Protein AF-A0A8C6MFM6-F1 (afdb_monomer)

Organism: Nothobranchius furzeri (NCBI:txid105023)

Sequence (238 aa):
MFASATLVTPLGALSVLISAVLSSYLLGEVLNMVGKLGCFLCILGSILLVIHAPQEQEVTSLQEMTGKLLEPGFLVYAVAVLLLCVVLVLYFCPRSGRTNILIYISICSLLGAFTVSSVKGLAIAINTMVYDVSVLAHPLSWILLLTLIVSIVTQVNYLNKSLDTFNTLLVYPIYYVLFTSVVLSTSIILFQEWRGMSAVDIITTLSAFLVIVVGVAMLHLFKDLQVRVPSAVMSLSR

Foldseek 3Di:
DDDPVLLVLLVVLVVLLVVLVCCCVVVVQDQDPLLVLLSVLSVVLSVLSVVLPQPQDPPQALVSLVVLCPPPLLVVVLVVLVVVLCCLVPPVCVPPVLPDLCSLLLNLLSLLLLLVSLVVSLVSLVVVCVVPVCSCVDVVNVVSVVSNVVSVVSNVVSLVVSVVRDPPLVSPLSSSLSNVVNNVVSSCRRRVSVVPHDPVSVVSNVVSSVSNSSSSNSNRVCPVVSVPPPPPVVVPPD

Secondary structure (DSSP, 8-state):
-PPPHHHHHHHHHHHHHHHHHHHHHHS-----HHHHHHHHHHHHHHHHHHHT--------SHHHHHHHHTSHHHHHHHHHHHHHHHHIIIIIHHHHTTT-HHHHHHHHHHHHHHHHHHHHHHHHHHHHHTT-GGGGGSHHHHHHHHHHHHHHHHHHHHHHHHHHHS-HHHHHHHHHHHHHHHHHHHHHHHHTGGGT--HHHHHHHHHHHHHHHHHHHHHHHTSGGGTT--TTSTTS--

Mean predicted aligned error: 9.49 Å

Nearest PDB structures (foldseek):
  6qv0-assembly1_A  TM=2.133E-01  e=1.415E+00  Thermotoga maritima MSB8
  8zgt-assembly1_B  TM=2.682E-01  e=8.306E+00  Rattus norvegicus

Solvent-accessible surface area (backbone atoms only — not comparable to full-atom values): 12578 Å² total; per-residue (Å²): 136,80,80,53,71,60,51,52,57,35,50,51,52,47,49,56,46,51,52,53,54,48,43,30,69,76,72,64,47,79,76,47,74,59,39,52,49,11,50,50,32,33,52,53,14,33,52,45,26,54,76,40,38,73,73,70,65,85,66,76,45,61,67,54,48,47,51,37,59,67,31,67,71,32,42,54,50,52,52,51,51,50,51,50,40,50,48,42,58,70,53,42,38,80,74,40,31,93,79,36,68,65,53,32,41,48,43,26,16,57,38,40,32,50,31,56,52,20,52,52,52,46,52,37,38,56,59,45,31,78,80,38,68,69,50,73,73,36,68,63,53,55,52,31,51,51,48,27,54,55,29,48,55,51,24,53,53,31,47,49,54,40,55,78,72,42,64,57,53,56,47,54,42,53,37,52,50,50,28,50,52,38,35,52,54,44,48,38,55,46,59,45,34,72,82,78,54,54,74,64,36,54,53,44,32,54,50,16,49,51,37,28,50,52,10,47,39,38,46,39,62,51,52,65,68,66,76,69,66,72,82,75,69,77,76,77,78,121

Radius of gyration: 20.64 Å; Cα contacts (8 Å, |Δi|>4): 244; chains: 1; bounding box: 48×37×75 Å

pLDDT: mean 79.01, std 14.23, range [31.8, 95.62]

Structure (mmCIF, N/CA/C/O backbone):
data_AF-A0A8C6MFM6-F1
#
_entry.id   AF-A0A8C6MFM6-F1
#
loop_
_atom_site.group_PDB
_atom_site.id
_atom_site.type_symbol
_atom_site.label_atom_id
_atom_site.label_alt_id
_atom_site.label_comp_id
_atom_site.label_asym_id
_atom_site.label_entity_id
_atom_site.label_seq_id
_atom_site.pdbx_PDB_ins_code
_atom_site.Cartn_x
_atom_site.Cartn_y
_atom_site.Cartn_z
_atom_site.occupancy
_atom_site.B_iso_or_equiv
_atom_site.auth_seq_id
_atom_site.auth_comp_id
_atom_site.auth_asym_id
_atom_site.auth_atom_id
_atom_site.pdbx_PDB_model_num
ATOM 1 N N . MET A 1 1 ? 20.212 3.378 -4.685 1.00 31.80 1 MET A N 1
ATOM 2 C CA . MET A 1 1 ? 19.751 2.365 -3.714 1.00 31.80 1 MET A CA 1
ATOM 3 C C . MET A 1 1 ? 18.312 2.707 -3.361 1.00 31.80 1 MET A C 1
ATOM 5 O O . MET A 1 1 ? 18.093 3.646 -2.606 1.00 31.80 1 MET A O 1
ATOM 9 N N . PHE A 1 2 ? 17.339 2.061 -4.008 1.00 40.38 2 PHE A N 1
ATOM 10 C CA . PHE A 1 2 ? 15.926 2.277 -3.686 1.00 40.38 2 PHE A CA 1
ATOM 11 C C . PHE A 1 2 ? 15.548 1.413 -2.500 1.00 40.38 2 PHE A C 1
ATOM 13 O O . PHE A 1 2 ? 15.961 0.260 -2.406 1.00 40.38 2 PHE A O 1
ATOM 20 N N . ALA A 1 3 ? 14.765 1.985 -1.596 1.00 44.97 3 ALA A N 1
ATOM 21 C CA . ALA A 1 3 ? 14.080 1.201 -0.596 1.00 44.97 3 ALA A CA 1
ATOM 22 C C . ALA A 1 3 ? 13.014 0.352 -1.314 1.00 44.97 3 ALA A C 1
ATOM 24 O O . ALA A 1 3 ? 12.138 0.907 -1.978 1.00 44.97 3 ALA A O 1
ATOM 25 N N . SER A 1 4 ? 13.117 -0.974 -1.223 1.00 49.47 4 SER A N 1
ATOM 26 C CA . SER A 1 4 ? 12.122 -1.928 -1.728 1.00 49.47 4 SER A CA 1
ATOM 27 C C . SER A 1 4 ? 10.716 -1.602 -1.189 1.00 49.47 4 SER A C 1
ATOM 29 O O . SER A 1 4 ? 10.574 -0.993 -0.127 1.00 49.47 4 SER A O 1
ATOM 31 N N . ALA A 1 5 ? 9.639 -2.009 -1.872 1.00 51.41 5 ALA A N 1
ATOM 32 C CA . ALA A 1 5 ? 8.270 -1.931 -1.327 1.00 51.41 5 ALA A CA 1
ATOM 33 C C . ALA A 1 5 ? 8.164 -2.619 0.035 1.00 51.41 5 ALA A C 1
ATOM 35 O O . ALA A 1 5 ? 7.368 -2.201 0.874 1.00 51.41 5 ALA A O 1
ATOM 36 N N . THR A 1 6 ? 9.017 -3.604 0.291 1.00 50.94 6 THR A N 1
ATOM 37 C CA . THR A 1 6 ? 9.142 -4.265 1.586 1.00 50.94 6 THR A CA 1
ATOM 38 C C . THR A 1 6 ? 9.654 -3.350 2.701 1.00 50.94 6 THR A C 1
ATOM 40 O O . THR A 1 6 ? 9.441 -3.661 3.863 1.00 50.94 6 THR A O 1
ATOM 43 N N . LEU A 1 7 ? 10.262 -2.199 2.385 1.00 52.41 7 LEU A N 1
ATOM 44 C CA . LEU A 1 7 ? 10.572 -1.120 3.336 1.00 52.41 7 LEU A CA 1
ATOM 45 C C . LEU A 1 7 ? 9.425 -0.102 3.478 1.00 52.41 7 LEU A C 1
ATOM 47 O O . LEU A 1 7 ? 9.321 0.567 4.506 1.00 52.41 7 LEU A O 1
ATOM 51 N N . VAL A 1 8 ? 8.507 -0.024 2.510 1.00 55.38 8 VAL A N 1
ATOM 52 C CA . VAL A 1 8 ? 7.305 0.830 2.593 1.00 55.38 8 VAL A CA 1
ATOM 53 C C . VAL A 1 8 ? 6.298 0.271 3.606 1.00 55.38 8 VAL A C 1
ATOM 55 O O . VAL A 1 8 ? 5.692 1.030 4.361 1.00 55.38 8 VAL A O 1
ATOM 58 N N . THR A 1 9 ? 6.162 -1.054 3.697 1.00 57.56 9 THR A N 1
ATOM 59 C CA . THR A 1 9 ? 5.306 -1.732 4.688 1.00 57.56 9 THR A CA 1
ATOM 60 C C . THR A 1 9 ? 5.700 -1.463 6.157 1.00 57.56 9 THR A C 1
ATOM 62 O O . THR A 1 9 ? 4.820 -1.081 6.937 1.00 57.56 9 THR A O 1
ATOM 65 N N . PRO A 1 10 ? 6.982 -1.577 6.569 1.00 57.41 10 PRO A N 1
ATOM 66 C CA . PRO A 1 10 ? 7.423 -1.220 7.911 1.00 57.41 10 PRO A CA 1
ATOM 67 C C . PRO A 1 10 ? 7.415 0.295 8.119 1.00 57.41 10 PRO A C 1
ATOM 69 O O . PRO A 1 10 ? 7.101 0.718 9.219 1.00 57.41 10 PRO A O 1
ATOM 72 N N . LEU A 1 11 ? 7.650 1.136 7.101 1.00 65.44 11 LEU A N 1
ATOM 73 C CA . LEU A 1 11 ? 7.460 2.592 7.227 1.00 65.44 11 LEU A CA 1
ATOM 74 C C . LEU A 1 11 ? 6.002 2.959 7.546 1.00 65.44 11 LEU A C 1
ATOM 76 O O . LEU A 1 11 ? 5.759 3.823 8.387 1.00 65.44 11 LEU A O 1
ATOM 80 N N . GLY A 1 12 ? 5.030 2.269 6.940 1.00 63.31 12 GLY A N 1
ATOM 81 C CA . GLY A 1 12 ? 3.616 2.418 7.284 1.00 63.31 12 GLY A CA 1
ATOM 82 C C . GLY A 1 12 ? 3.326 1.996 8.727 1.00 63.31 12 GLY A C 1
ATOM 83 O O . GLY A 1 12 ? 2.722 2.764 9.475 1.00 63.31 12 GLY A O 1
ATOM 84 N N . ALA A 1 13 ? 3.824 0.833 9.160 1.00 64.44 13 ALA A N 1
ATOM 85 C CA . ALA A 1 13 ? 3.690 0.385 10.551 1.00 64.44 13 ALA A CA 1
ATOM 86 C C . ALA A 1 13 ? 4.378 1.339 11.551 1.00 64.44 13 ALA A C 1
ATOM 88 O O . ALA A 1 13 ? 3.822 1.658 12.603 1.00 64.44 13 ALA A O 1
ATOM 89 N N . LEU A 1 14 ? 5.562 1.848 11.198 1.00 69.00 14 LEU A N 1
ATOM 90 C CA . 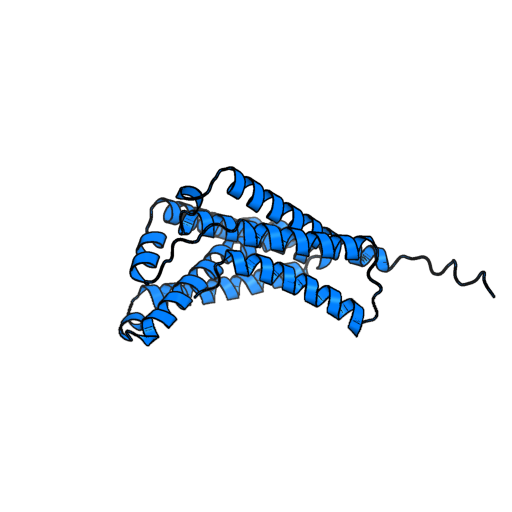LEU A 1 14 ? 6.318 2.828 11.973 1.00 69.00 14 LEU A CA 1
ATOM 91 C C . LEU A 1 14 ? 5.598 4.176 12.042 1.00 69.00 14 LEU A C 1
ATOM 93 O O . LEU A 1 14 ? 5.611 4.794 13.098 1.00 69.00 14 LEU A O 1
ATOM 97 N N . SER A 1 15 ? 4.922 4.621 10.979 1.00 71.44 15 SER A N 1
ATOM 98 C CA . SER A 1 15 ? 4.113 5.847 11.024 1.00 71.44 15 SER A CA 1
ATOM 99 C C . SER A 1 15 ? 2.957 5.725 12.020 1.00 71.44 15 SER A C 1
ATOM 101 O O . SER A 1 15 ? 2.751 6.634 12.820 1.00 71.44 15 SER A O 1
ATOM 103 N N . VAL A 1 16 ? 2.284 4.566 12.068 1.00 69.38 16 VAL A N 1
ATOM 104 C CA . VAL A 1 16 ? 1.217 4.283 13.046 1.00 69.38 16 VAL A CA 1
ATOM 105 C C . VAL A 1 16 ? 1.778 4.270 14.473 1.00 69.38 16 VAL A C 1
ATOM 107 O O . VAL A 1 16 ? 1.188 4.867 15.375 1.00 69.38 16 VAL A O 1
ATOM 110 N N . LEU A 1 17 ? 2.952 3.662 14.674 1.00 71.19 17 LEU A N 1
ATOM 111 C CA . LEU A 1 17 ? 3.692 3.687 15.942 1.00 71.19 17 LEU A CA 1
ATOM 112 C C . LEU A 1 17 ? 4.060 5.112 16.376 1.00 71.19 17 LEU A C 1
ATOM 114 O O . LEU A 1 17 ? 3.791 5.494 17.513 1.00 71.19 17 LEU A O 1
ATOM 118 N N . ILE A 1 18 ? 4.655 5.906 15.483 1.00 74.31 18 ILE A N 1
ATOM 119 C CA . ILE A 1 18 ? 5.082 7.281 15.770 1.00 74.31 18 ILE A CA 1
ATOM 120 C C . ILE A 1 18 ? 3.869 8.139 16.121 1.00 74.31 18 ILE A C 1
ATOM 122 O O . ILE A 1 18 ? 3.918 8.857 17.115 1.00 74.31 18 ILE A O 1
ATOM 126 N N . SER A 1 19 ? 2.763 8.026 15.381 1.00 69.12 19 SER A N 1
ATOM 127 C CA . SER A 1 19 ? 1.517 8.725 15.711 1.00 69.12 19 SER A CA 1
ATOM 128 C C . SER A 1 19 ? 0.961 8.313 17.077 1.00 69.12 19 SER A C 1
ATOM 130 O O . SER A 1 19 ? 0.515 9.179 17.827 1.00 69.12 19 SER A O 1
ATOM 132 N N . ALA A 1 20 ? 1.026 7.028 17.446 1.00 67.06 20 ALA A N 1
ATOM 133 C CA . ALA A 1 20 ? 0.591 6.557 18.763 1.00 67.06 20 ALA A CA 1
ATOM 134 C C . ALA A 1 20 ? 1.477 7.096 19.904 1.00 67.06 20 ALA A C 1
ATOM 136 O O . ALA A 1 20 ? 0.965 7.531 20.937 1.00 67.06 20 ALA A O 1
ATOM 137 N N . VAL A 1 21 ? 2.800 7.126 19.707 1.00 71.56 21 VAL A N 1
ATOM 138 C CA . VAL A 1 21 ? 3.759 7.670 20.683 1.00 71.56 21 VAL A CA 1
ATOM 139 C C . VAL A 1 21 ? 3.609 9.187 20.821 1.00 71.56 21 VAL A C 1
ATOM 141 O O . VAL A 1 21 ? 3.555 9.691 21.943 1.00 71.56 21 VAL A O 1
ATOM 144 N N . LEU A 1 22 ? 3.472 9.917 19.706 1.00 69.00 22 LEU A N 1
ATOM 145 C CA . LEU A 1 22 ? 3.217 11.360 19.728 1.00 69.00 22 LEU A CA 1
ATOM 146 C C . LEU A 1 22 ? 1.880 11.684 20.398 1.00 69.00 22 LEU A C 1
ATOM 148 O O . LEU A 1 22 ? 1.827 12.640 21.159 1.00 69.00 22 LEU A O 1
ATOM 152 N N . SER A 1 23 ? 0.823 10.894 20.164 1.00 67.31 23 SER A N 1
ATOM 153 C CA . SER A 1 23 ? -0.474 11.074 20.838 1.00 67.31 23 SER A CA 1
ATOM 154 C C . SER A 1 23 ? -0.326 10.931 22.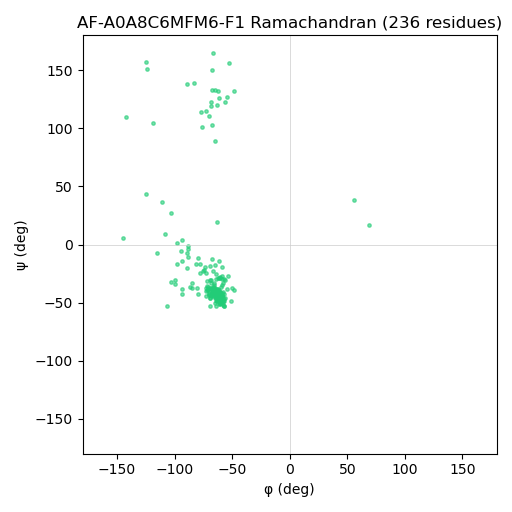354 1.00 67.31 23 SER A C 1
ATOM 156 O O . SER A 1 23 ? -0.803 11.774 23.105 1.00 67.31 23 SER A O 1
ATOM 158 N N . SER A 1 24 ? 0.428 9.929 22.820 1.00 65.44 24 SER A N 1
ATOM 159 C CA . SER A 1 24 ? 0.695 9.744 24.252 1.00 65.44 24 SER A CA 1
ATOM 160 C C . SER A 1 24 ? 1.477 10.912 24.867 1.00 65.44 24 SER A C 1
ATOM 162 O O . SER A 1 24 ? 1.153 11.352 25.968 1.00 65.44 24 SER A O 1
ATOM 164 N N . TYR A 1 25 ? 2.467 11.457 24.150 1.00 72.38 25 TYR A N 1
ATOM 165 C CA . TYR A 1 25 ? 3.306 12.548 24.659 1.00 72.38 25 TYR A CA 1
ATOM 166 C C . TYR A 1 25 ? 2.636 13.931 24.568 1.00 72.38 25 TYR A C 1
ATOM 168 O O . TYR A 1 25 ? 2.721 14.712 25.510 1.00 72.38 25 TYR A O 1
ATOM 176 N N . LEU A 1 26 ? 1.962 14.237 23.452 1.00 70.12 26 LEU A N 1
ATOM 177 C CA . LEU A 1 26 ? 1.342 15.544 23.193 1.00 70.12 26 LEU A CA 1
ATOM 178 C C . LEU A 1 26 ? -0.060 15.677 23.802 1.00 70.12 26 LEU A C 1
ATOM 180 O O . LEU A 1 26 ? -0.396 16.759 24.274 1.00 70.12 26 LEU A O 1
ATOM 184 N N . LEU A 1 27 ? -0.877 14.613 23.790 1.00 67.50 27 LEU A N 1
ATOM 185 C CA . LEU A 1 27 ? -2.232 14.628 24.366 1.00 67.50 27 LEU A CA 1
ATOM 186 C C . LEU A 1 27 ? -2.268 14.103 25.812 1.00 67.50 27 LEU A C 1
ATOM 188 O O . LEU A 1 27 ? -3.316 14.160 26.451 1.00 67.50 27 LEU A O 1
ATOM 192 N N . GLY A 1 28 ? -1.148 13.597 26.343 1.00 57.91 28 GLY A N 1
ATOM 193 C CA . GLY A 1 28 ? -1.076 13.047 27.702 1.00 57.91 28 GLY A CA 1
ATOM 194 C C . GLY A 1 28 ? -1.848 11.734 27.883 1.00 57.91 28 GLY A C 1
ATOM 195 O O . GLY A 1 28 ? -2.144 11.340 29.012 1.00 57.91 28 GLY A O 1
ATOM 196 N N . GLU A 1 29 ? -2.197 11.050 26.790 1.00 63.34 29 GLU A N 1
ATOM 197 C CA . GLU A 1 29 ? -2.893 9.765 26.837 1.00 63.34 29 GLU A CA 1
ATOM 198 C C . GLU A 1 29 ? -1.969 8.681 27.411 1.00 63.34 29 GLU A C 1
ATOM 200 O O . GLU A 1 29 ? -0.891 8.395 26.881 1.00 63.34 29 GLU A O 1
ATOM 205 N N . VAL A 1 30 ? -2.392 8.032 28.498 1.00 59.16 30 VAL A N 1
ATOM 206 C CA . VAL A 1 30 ? -1.627 6.940 29.113 1.00 59.16 30 VAL A CA 1
ATOM 207 C C . VAL A 1 30 ? -1.803 5.664 28.287 1.00 59.16 30 VAL A C 1
ATOM 209 O O . VAL A 1 30 ? -2.897 5.095 28.209 1.00 59.16 30 VAL A O 1
ATOM 212 N N . LEU A 1 31 ? -0.719 5.188 27.669 1.00 62.94 31 LEU A N 1
ATOM 213 C CA . LEU A 1 31 ? -0.742 3.952 26.889 1.00 62.94 31 LEU A CA 1
ATOM 214 C C . LEU A 1 31 ? -0.906 2.744 27.829 1.00 62.94 31 LEU A C 1
ATOM 216 O O . LEU A 1 31 ? 0.001 2.401 28.596 1.00 62.94 31 LEU A O 1
ATOM 220 N N . ASN A 1 32 ? -2.073 2.099 27.773 1.00 66.69 32 ASN A N 1
ATOM 221 C CA . ASN A 1 32 ? -2.384 0.923 28.586 1.00 66.69 32 ASN A CA 1
ATOM 222 C C . ASN A 1 32 ? -1.496 -0.281 28.183 1.00 66.69 32 ASN A C 1
ATOM 224 O O . ASN A 1 32 ? -0.901 -0.283 27.103 1.00 66.69 32 ASN A O 1
ATOM 228 N N . MET A 1 33 ? -1.423 -1.328 29.015 1.00 75.44 33 MET A N 1
ATOM 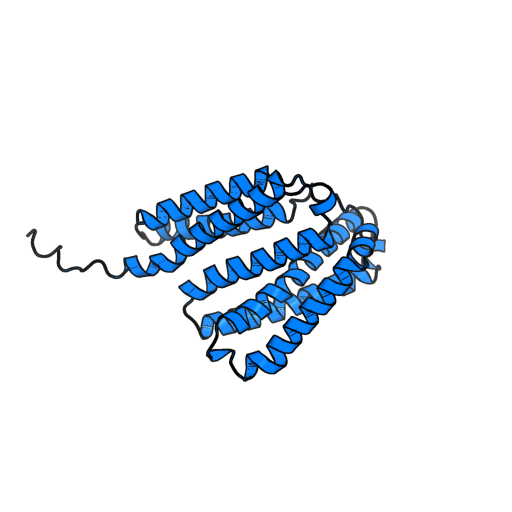229 C CA . MET A 1 33 ? -0.637 -2.556 28.758 1.00 75.44 33 MET A CA 1
ATOM 230 C C . MET A 1 33 ? -0.874 -3.130 27.347 1.00 75.44 33 MET A C 1
ATOM 232 O O . MET A 1 33 ? 0.072 -3.529 26.675 1.00 75.44 33 MET A O 1
ATOM 236 N N . VAL A 1 34 ? -2.123 -3.090 26.869 1.00 77.50 34 VAL A N 1
ATOM 237 C CA . VAL A 1 34 ? -2.529 -3.553 25.530 1.00 77.50 34 VAL A CA 1
ATOM 238 C C . VAL A 1 34 ? -1.927 -2.698 24.410 1.00 77.50 34 VAL A C 1
ATOM 240 O O . VAL A 1 34 ? -1.443 -3.244 23.424 1.00 77.50 34 VAL A O 1
ATOM 243 N N . GLY A 1 35 ? -1.891 -1.370 24.569 1.00 77.00 35 GLY A N 1
ATOM 244 C CA . GLY A 1 35 ? -1.270 -0.468 23.594 1.00 77.00 35 GLY A CA 1
ATOM 245 C C . GLY A 1 35 ? 0.251 -0.628 23.549 1.00 77.00 35 GLY A C 1
ATOM 246 O O . GLY A 1 35 ? 0.834 -0.662 22.471 1.00 77.00 35 GLY A O 1
ATOM 247 N N . LYS A 1 36 ? 0.896 -0.832 24.708 1.00 80.00 36 LYS A N 1
ATOM 248 C CA . LYS A 1 36 ? 2.335 -1.150 24.780 1.00 80.00 36 LYS A CA 1
ATOM 249 C C . LYS A 1 36 ? 2.659 -2.478 24.092 1.00 80.00 36 LYS A C 1
ATOM 251 O O . LYS A 1 36 ? 3.636 -2.553 23.351 1.00 80.00 36 LYS A O 1
ATOM 256 N N . LEU A 1 37 ? 1.826 -3.500 24.300 1.00 84.50 37 LEU A N 1
ATOM 257 C CA . LEU A 1 37 ? 1.963 -4.795 23.634 1.00 84.50 37 LEU A CA 1
ATOM 258 C C . LEU A 1 37 ? 1.732 -4.680 22.119 1.00 84.50 37 LEU A C 1
ATOM 260 O O . LEU A 1 37 ? 2.504 -5.242 21.349 1.00 84.50 37 LEU A O 1
ATOM 264 N N . GLY A 1 38 ? 0.737 -3.898 21.688 1.00 84.06 38 GLY A N 1
ATOM 265 C CA . GLY A 1 38 ? 0.501 -3.587 20.276 1.00 84.06 38 GLY A CA 1
ATOM 266 C C . GLY A 1 38 ? 1.702 -2.896 19.625 1.00 84.06 38 GLY A C 1
ATOM 267 O O . GLY A 1 38 ? 2.147 -3.319 18.560 1.00 84.06 38 GLY A O 1
ATOM 268 N N . CYS A 1 39 ? 2.304 -1.912 20.306 1.00 80.75 39 CYS A N 1
ATOM 269 C CA . CYS A 1 39 ? 3.540 -1.282 19.845 1.00 80.75 39 CYS A CA 1
ATOM 270 C C . CYS A 1 39 ? 4.688 -2.293 19.707 1.00 80.75 39 CYS A C 1
ATOM 272 O O . CYS A 1 39 ? 5.380 -2.311 18.690 1.00 80.75 39 CYS A O 1
ATOM 274 N N . PHE A 1 40 ? 4.880 -3.148 20.714 1.00 84.81 40 PHE A N 1
ATOM 275 C CA . PHE A 1 40 ? 5.918 -4.177 20.691 1.00 84.81 40 PHE A CA 1
ATOM 276 C C . PHE A 1 40 ? 5.732 -5.158 19.522 1.00 84.81 40 PHE A C 1
ATOM 278 O O . PHE A 1 40 ? 6.688 -5.429 18.798 1.00 84.81 40 PHE A O 1
ATOM 285 N N . LEU A 1 41 ? 4.502 -5.628 19.286 1.00 85.94 41 LEU A N 1
ATOM 286 C CA . LEU A 1 41 ? 4.164 -6.503 18.158 1.00 85.94 41 LEU A CA 1
ATOM 287 C C . LEU A 1 41 ? 4.423 -5.819 16.809 1.00 85.94 41 LEU A C 1
ATOM 289 O O . LEU A 1 41 ? 5.030 -6.429 15.933 1.00 85.94 41 LEU A O 1
ATOM 293 N N . CYS A 1 42 ? 4.048 -4.545 16.649 1.00 84.00 42 CYS A N 1
ATOM 294 C CA . CYS A 1 42 ? 4.334 -3.790 15.426 1.00 84.00 42 CYS A CA 1
ATOM 295 C C . CYS A 1 42 ? 5.841 -3.660 15.158 1.00 84.00 42 CYS A C 1
ATOM 297 O O . CYS A 1 42 ? 6.266 -3.827 14.014 1.00 84.00 42 CYS A O 1
ATOM 299 N N . ILE A 1 43 ? 6.654 -3.396 16.188 1.00 83.62 43 ILE A N 1
ATOM 300 C CA . ILE A 1 43 ? 8.120 -3.312 16.057 1.00 83.62 43 ILE A CA 1
ATOM 301 C C . ILE A 1 43 ? 8.692 -4.676 15.665 1.00 83.62 43 ILE A C 1
ATOM 303 O O . ILE A 1 43 ? 9.433 -4.775 14.688 1.00 83.62 43 ILE A O 1
ATOM 307 N N . LEU A 1 44 ? 8.322 -5.731 16.394 1.00 86.69 44 LEU A N 1
ATOM 308 C CA . LEU A 1 44 ? 8.825 -7.083 16.166 1.00 86.69 44 LEU A CA 1
ATOM 309 C C . LEU A 1 44 ? 8.450 -7.593 14.770 1.00 86.69 44 LEU A C 1
ATOM 311 O O . LEU A 1 44 ? 9.312 -8.076 14.039 1.00 86.69 44 LEU A O 1
ATOM 315 N N . GLY A 1 45 ? 7.189 -7.424 14.369 1.00 84.06 45 GLY A N 1
ATOM 316 C CA . GLY A 1 45 ? 6.722 -7.787 13.035 1.00 84.06 45 GLY A CA 1
ATOM 317 C C . GLY A 1 45 ? 7.416 -6.983 11.932 1.00 84.06 45 GLY A C 1
ATOM 318 O O . GLY A 1 45 ? 7.815 -7.561 10.925 1.00 84.06 45 GLY A O 1
ATOM 319 N N . SER A 1 46 ? 7.648 -5.680 12.136 1.00 81.25 46 SER A N 1
ATOM 320 C CA . SER A 1 46 ? 8.380 -4.844 11.168 1.00 81.25 46 SER A CA 1
ATOM 321 C C . SER A 1 46 ? 9.826 -5.310 10.987 1.00 81.25 46 SER A C 1
ATOM 323 O O . SER A 1 46 ? 10.296 -5.403 9.858 1.00 81.25 46 SER A O 1
ATOM 325 N N . ILE A 1 47 ? 10.524 -5.651 12.077 1.00 83.62 47 ILE A N 1
ATOM 326 C CA . ILE A 1 47 ? 11.899 -6.171 12.022 1.00 83.62 47 ILE A CA 1
ATOM 327 C C . ILE A 1 47 ? 11.940 -7.510 11.277 1.00 83.62 47 ILE A C 1
ATOM 329 O O . ILE A 1 47 ? 12.760 -7.678 10.376 1.00 83.62 47 ILE A O 1
ATOM 333 N N . LEU A 1 48 ? 11.045 -8.448 11.607 1.00 82.94 48 LEU A N 1
ATOM 334 C CA . LEU A 1 48 ? 10.991 -9.753 10.938 1.00 82.94 48 LEU A CA 1
ATOM 335 C C . LEU A 1 48 ? 10.711 -9.621 9.439 1.00 82.94 48 LEU A C 1
ATOM 337 O O . LEU A 1 48 ? 11.352 -10.309 8.645 1.00 82.94 48 LEU A O 1
ATOM 341 N N . LEU A 1 49 ? 9.800 -8.717 9.069 1.00 80.19 49 LEU A N 1
ATOM 342 C CA . LEU A 1 49 ? 9.433 -8.449 7.682 1.00 80.19 49 LEU A CA 1
ATOM 343 C C . LEU A 1 49 ? 10.590 -7.825 6.891 1.00 80.19 49 LEU A C 1
ATOM 345 O O . LEU A 1 49 ? 10.766 -8.174 5.731 1.00 80.19 49 LEU A O 1
ATOM 349 N N . VAL A 1 50 ? 11.397 -6.951 7.506 1.00 78.62 50 VAL A N 1
ATOM 350 C CA . VAL A 1 50 ? 12.596 -6.373 6.869 1.00 78.62 50 VAL A CA 1
ATOM 351 C C . VAL A 1 50 ? 13.699 -7.414 6.696 1.00 78.62 50 VAL A C 1
ATOM 353 O O . VAL A 1 50 ? 14.325 -7.461 5.643 1.00 78.62 50 VAL A O 1
ATOM 356 N N . ILE A 1 51 ? 13.948 -8.245 7.714 1.00 79.06 51 ILE A N 1
ATOM 357 C CA . ILE A 1 51 ? 15.024 -9.250 7.674 1.00 79.06 51 ILE A CA 1
ATOM 358 C C . ILE A 1 51 ? 14.729 -10.336 6.634 1.00 79.06 51 ILE A C 1
ATOM 360 O O . ILE A 1 51 ? 15.636 -10.755 5.923 1.00 79.06 51 ILE A O 1
ATOM 364 N N . HIS A 1 52 ? 13.471 -10.766 6.532 1.00 74.94 52 HIS A N 1
ATOM 365 C CA . HIS A 1 52 ? 13.024 -11.800 5.589 1.00 74.94 52 HIS A CA 1
ATOM 366 C C . HIS A 1 52 ? 12.291 -11.184 4.397 1.00 74.94 52 HIS A C 1
ATOM 368 O O . HIS A 1 52 ? 11.392 -11.795 3.817 1.00 74.94 52 HIS A O 1
ATOM 374 N N . ALA A 1 53 ? 12.619 -9.935 4.071 1.00 67.00 53 ALA A N 1
ATOM 375 C CA . ALA A 1 53 ? 12.063 -9.273 2.913 1.00 67.00 53 ALA A CA 1
ATOM 376 C C . ALA A 1 53 ? 12.476 -10.041 1.650 1.00 67.00 53 ALA A C 1
ATOM 378 O O . ALA A 1 53 ? 13.672 -10.314 1.499 1.00 67.00 53 ALA A O 1
ATOM 379 N N . PRO A 1 54 ? 11.549 -10.350 0.720 1.00 61.56 54 PRO A N 1
ATOM 380 C CA . PRO A 1 54 ? 11.942 -10.789 -0.609 1.00 61.56 54 PRO A CA 1
ATOM 381 C C . PRO A 1 54 ? 13.000 -9.853 -1.184 1.00 61.56 54 PRO A C 1
ATOM 383 O O . PRO A 1 54 ? 12.845 -8.627 -1.146 1.00 61.56 54 PRO A O 1
ATOM 386 N N . GLN A 1 55 ? 14.073 -10.431 -1.724 1.00 57.22 55 GLN A N 1
ATOM 387 C CA . GLN A 1 55 ? 14.983 -9.665 -2.560 1.00 57.22 55 GLN A CA 1
ATOM 388 C C . GLN A 1 55 ? 14.232 -9.296 -3.838 1.00 57.22 55 GLN A C 1
ATOM 390 O O . GLN A 1 55 ? 14.009 -10.139 -4.709 1.00 57.22 55 GLN A O 1
ATOM 395 N N . GLU A 1 56 ? 13.798 -8.038 -3.912 1.00 57.12 56 GLU A N 1
ATOM 396 C CA . GLU A 1 56 ? 13.243 -7.467 -5.133 1.00 57.12 56 GLU A CA 1
ATOM 397 C C . GLU A 1 56 ? 14.268 -7.654 -6.252 1.00 57.12 56 GLU A C 1
ATOM 399 O O . GLU A 1 56 ? 15.429 -7.270 -6.105 1.00 57.12 56 GLU A O 1
ATOM 404 N N . GLN A 1 57 ? 13.853 -8.245 -7.378 1.00 58.84 57 GLN A N 1
ATOM 405 C CA . GLN A 1 57 ? 14.671 -8.181 -8.585 1.00 58.84 57 GLN A CA 1
ATOM 406 C C . GLN A 1 57 ? 14.907 -6.702 -8.890 1.00 58.84 57 GLN A C 1
ATOM 408 O O . GLN A 1 57 ? 13.940 -5.948 -9.016 1.00 58.84 57 GLN A O 1
ATOM 413 N N . GLU A 1 58 ? 16.174 -6.289 -8.965 1.00 58.94 58 GLU A N 1
ATOM 414 C CA . GLU A 1 58 ? 16.545 -4.904 -9.244 1.00 58.94 58 GLU A CA 1
ATOM 415 C C . GLU A 1 58 ? 16.094 -4.540 -10.662 1.00 58.94 58 GLU A C 1
ATOM 417 O O . GLU A 1 58 ? 16.814 -4.725 -11.638 1.00 58.94 58 GLU A O 1
ATOM 422 N N . VAL A 1 59 ? 14.864 -4.043 -10.785 1.00 64.69 59 VAL A N 1
ATOM 423 C CA . VAL A 1 59 ? 14.371 -3.435 -12.018 1.00 64.69 59 VAL A CA 1
ATOM 424 C C . VAL A 1 59 ? 15.009 -2.057 -12.097 1.00 64.69 59 VAL A C 1
ATOM 426 O O . VAL A 1 59 ? 14.600 -1.127 -11.400 1.00 64.69 59 VAL A O 1
ATOM 429 N N . THR A 1 60 ? 16.056 -1.940 -12.908 1.00 69.12 60 THR A N 1
ATOM 430 C CA . THR A 1 60 ? 16.865 -0.712 -12.995 1.00 69.12 60 THR A CA 1
ATOM 431 C C . THR A 1 60 ? 16.465 0.163 -14.174 1.00 69.12 60 THR A C 1
ATOM 433 O O . THR A 1 60 ? 16.773 1.356 -14.194 1.00 69.12 60 THR A O 1
ATOM 436 N N . SER A 1 61 ? 15.730 -0.403 -15.136 1.00 78.81 61 SER A N 1
ATOM 437 C CA . SER A 1 61 ? 15.302 0.297 -16.342 1.00 78.81 61 SER A CA 1
ATOM 438 C C . SER A 1 61 ? 13.788 0.273 -16.543 1.00 78.81 61 SER A C 1
ATOM 440 O O . SER A 1 61 ? 13.072 -0.662 -16.176 1.00 78.81 61 SER A O 1
ATOM 442 N N . LEU A 1 62 ? 13.292 1.315 -17.210 1.00 79.81 62 LEU A N 1
ATOM 443 C CA . LEU A 1 62 ? 11.889 1.412 -17.611 1.00 79.81 62 LEU A CA 1
ATOM 444 C C . LEU A 1 62 ? 11.474 0.280 -18.565 1.00 79.81 62 LEU A C 1
ATOM 446 O O . LEU A 1 62 ? 10.318 -0.142 -18.568 1.00 79.81 62 LEU A O 1
ATOM 450 N N . GLN A 1 63 ? 12.414 -0.240 -19.353 1.00 80.75 63 GLN A N 1
ATOM 451 C CA . GLN A 1 63 ? 12.176 -1.322 -20.304 1.00 80.75 63 GLN A CA 1
ATOM 452 C C . GLN A 1 63 ? 11.987 -2.671 -19.595 1.00 80.75 63 GLN A C 1
ATOM 454 O O . GLN A 1 63 ? 11.063 -3.412 -19.928 1.00 80.75 63 GLN A O 1
ATOM 459 N N . GLU A 1 64 ? 12.772 -2.951 -18.551 1.00 81.06 64 GLU A N 1
ATOM 460 C CA . GLU A 1 64 ? 12.553 -4.106 -17.669 1.00 81.06 64 GLU A CA 1
ATOM 461 C C . GLU A 1 64 ? 11.219 -3.997 -16.924 1.00 81.06 64 GLU A C 1
ATOM 463 O O . GLU A 1 64 ? 10.455 -4.963 -16.891 1.00 81.06 64 GLU A O 1
ATOM 468 N N . MET A 1 65 ? 10.885 -2.807 -16.405 1.00 83.25 65 MET A N 1
ATOM 469 C CA . MET A 1 65 ? 9.585 -2.552 -15.768 1.00 83.25 65 MET A CA 1
ATOM 470 C C . MET A 1 65 ? 8.430 -2.807 -16.744 1.00 83.25 65 MET A C 1
ATOM 472 O O . MET A 1 65 ? 7.431 -3.428 -16.390 1.00 83.25 65 MET A O 1
ATOM 476 N N . THR A 1 66 ? 8.583 -2.374 -17.997 1.00 84.50 66 THR A N 1
ATOM 477 C CA . THR A 1 66 ? 7.607 -2.625 -19.066 1.00 84.50 66 THR A CA 1
ATOM 478 C C . THR A 1 66 ? 7.450 -4.121 -19.327 1.00 84.50 66 THR A C 1
ATOM 480 O O . THR A 1 66 ? 6.326 -4.608 -19.427 1.00 84.50 66 THR A O 1
ATOM 483 N N . GLY A 1 67 ? 8.560 -4.862 -19.385 1.00 85.00 67 GLY A N 1
ATOM 484 C CA . GLY A 1 67 ? 8.546 -6.317 -19.536 1.00 85.00 67 GLY A CA 1
ATOM 485 C C . GLY A 1 67 ? 7.790 -7.016 -18.405 1.00 85.00 67 GLY A C 1
ATOM 486 O O . GLY A 1 67 ? 6.958 -7.877 -18.674 1.00 85.00 67 GLY A O 1
ATOM 487 N N . LYS A 1 68 ? 8.003 -6.590 -17.154 1.00 85.44 68 LYS A N 1
ATOM 488 C CA . LYS A 1 68 ? 7.281 -7.109 -15.979 1.00 85.44 68 LYS A CA 1
ATOM 489 C C . LYS A 1 68 ? 5.785 -6.787 -16.010 1.00 85.44 68 LYS A C 1
ATOM 491 O O . LYS A 1 68 ? 4.967 -7.650 -15.705 1.00 85.44 68 LYS A O 1
ATOM 496 N N . LEU A 1 69 ? 5.413 -5.576 -16.431 1.00 85.12 69 LEU A N 1
ATOM 497 C CA . LEU A 1 69 ? 4.010 -5.163 -16.574 1.00 85.12 69 LEU A CA 1
ATOM 498 C C . LEU A 1 69 ? 3.281 -5.896 -17.715 1.00 85.12 69 LEU A C 1
ATOM 500 O O . LEU A 1 69 ? 2.072 -6.104 -17.635 1.00 85.12 69 LEU A O 1
ATOM 504 N N . LEU A 1 70 ? 3.995 -6.277 -18.777 1.00 86.81 70 LEU A N 1
ATOM 505 C CA . LEU A 1 70 ? 3.443 -7.019 -19.917 1.00 86.81 70 LEU A CA 1
ATOM 506 C C . LEU A 1 70 ? 3.483 -8.538 -19.730 1.00 86.81 70 LEU A C 1
ATOM 508 O O . LEU A 1 70 ? 2.979 -9.275 -20.580 1.00 86.81 70 LEU A O 1
ATOM 512 N N . GLU A 1 71 ? 4.062 -9.025 -18.636 1.00 88.19 71 GLU A N 1
ATOM 513 C CA . GLU A 1 71 ? 4.117 -10.451 -18.369 1.00 88.19 71 GLU A CA 1
ATOM 514 C C . GLU A 1 71 ? 2.690 -11.000 -18.165 1.00 88.19 71 GLU A C 1
ATOM 516 O O . GLU A 1 71 ? 1.899 -10.409 -17.420 1.00 88.19 71 GLU A O 1
ATOM 521 N N . PRO A 1 72 ? 2.316 -12.133 -18.796 1.00 87.25 72 PRO A N 1
ATOM 522 C CA . PRO A 1 72 ? 0.9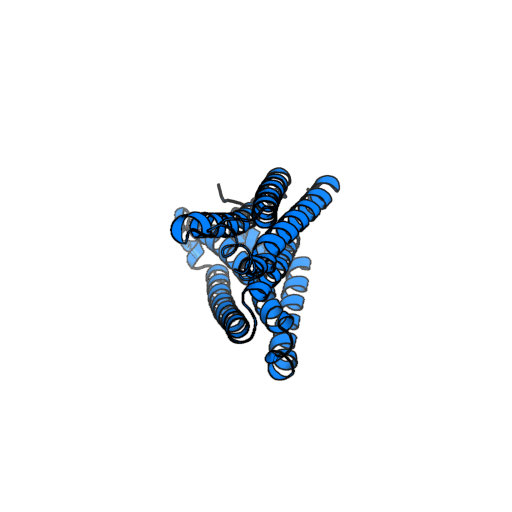28 -12.598 -18.821 1.00 87.25 72 PRO A CA 1
ATOM 523 C C . PRO A 1 72 ? 0.335 -12.814 -17.425 1.00 87.25 72 PRO A C 1
ATOM 525 O O . PRO A 1 72 ? -0.848 -12.555 -17.218 1.00 87.25 72 PRO A O 1
ATOM 528 N N . GLY A 1 73 ? 1.153 -13.233 -16.452 1.00 87.69 73 GLY A N 1
ATOM 529 C CA . GLY A 1 73 ? 0.714 -13.396 -15.065 1.00 87.69 73 GLY A CA 1
ATOM 530 C C . GLY A 1 73 ? 0.265 -12.079 -14.425 1.00 87.69 73 GLY A C 1
ATOM 531 O O . GLY A 1 73 ? -0.805 -12.027 -13.816 1.00 87.69 73 GLY A O 1
ATOM 532 N N . PHE A 1 74 ? 1.039 -11.004 -14.607 1.00 88.31 74 PHE A N 1
ATOM 533 C CA . PHE A 1 74 ? 0.676 -9.690 -14.083 1.00 88.31 74 PHE A CA 1
ATOM 534 C C . PHE A 1 74 ? -0.503 -9.084 -14.847 1.00 88.31 74 PHE A C 1
ATOM 536 O O . PHE A 1 74 ? -1.393 -8.515 -14.224 1.00 88.31 74 PHE A O 1
ATOM 543 N N . LEU A 1 75 ? -0.570 -9.257 -16.170 1.00 90.38 75 LEU A N 1
ATOM 544 C CA . LEU A 1 75 ? -1.674 -8.730 -16.974 1.00 90.38 75 LEU A CA 1
ATOM 545 C C . LEU A 1 75 ? -3.023 -9.347 -16.569 1.00 90.38 75 LEU A C 1
ATOM 547 O O . LEU A 1 75 ? -4.000 -8.624 -16.375 1.00 90.38 75 LEU A O 1
ATOM 551 N N . VAL A 1 76 ? -3.073 -10.672 -16.381 1.00 93.38 76 VAL A N 1
ATOM 552 C CA . VAL A 1 76 ? -4.280 -11.371 -15.904 1.00 93.38 76 VAL A CA 1
ATOM 553 C C . VAL A 1 76 ? -4.672 -10.881 -14.511 1.00 93.38 76 VAL A C 1
ATOM 555 O O . VAL A 1 76 ? -5.845 -10.588 -14.276 1.00 93.38 76 VAL A O 1
ATOM 558 N N . TYR A 1 77 ? -3.701 -10.738 -13.605 1.00 91.56 77 TYR A N 1
ATOM 559 C CA . TYR A 1 77 ? -3.939 -10.191 -12.271 1.00 91.56 77 TYR A CA 1
ATOM 560 C C . TYR A 1 77 ? -4.486 -8.756 -12.324 1.00 91.56 77 TYR A C 1
ATOM 562 O O . TYR A 1 77 ? -5.517 -8.468 -11.720 1.00 91.56 77 TYR A O 1
ATOM 570 N N . ALA A 1 78 ? -3.849 -7.870 -13.091 1.00 91.38 78 ALA A N 1
ATOM 571 C CA . ALA A 1 78 ? -4.246 -6.475 -13.237 1.00 91.38 78 ALA A CA 1
ATOM 572 C C . ALA A 1 78 ? -5.668 -6.343 -13.802 1.00 91.38 78 ALA A C 1
ATOM 574 O O . ALA A 1 78 ? -6.477 -5.586 -13.264 1.00 91.38 78 ALA A O 1
ATOM 575 N N . VAL A 1 79 ? -6.006 -7.119 -14.837 1.00 93.50 79 VAL A N 1
ATOM 576 C CA . VAL A 1 79 ? -7.363 -7.151 -15.402 1.00 93.50 79 VAL A CA 1
ATOM 577 C C . VAL A 1 79 ? -8.367 -7.678 -14.378 1.00 93.50 79 VAL A C 1
ATOM 579 O O . VAL A 1 79 ? -9.426 -7.076 -14.212 1.00 93.50 79 VAL A O 1
ATOM 582 N N . ALA A 1 80 ? -8.045 -8.746 -13.645 1.00 93.88 80 ALA A N 1
ATOM 583 C CA . ALA A 1 80 ? -8.926 -9.285 -12.610 1.00 93.88 80 ALA A CA 1
ATOM 584 C C . ALA A 1 80 ? -9.190 -8.267 -11.485 1.00 93.88 80 ALA A C 1
ATOM 586 O O . ALA A 1 80 ? -10.340 -8.078 -11.088 1.00 93.88 80 ALA A O 1
ATOM 587 N N . VAL A 1 81 ? -8.153 -7.565 -11.014 1.00 93.56 81 VAL A N 1
ATOM 588 C CA . VAL A 1 81 ? -8.273 -6.505 -10.001 1.00 93.56 81 VAL A CA 1
ATOM 589 C C . VAL A 1 81 ? -9.103 -5.333 -10.529 1.00 93.56 81 VAL A C 1
ATOM 591 O O . VAL A 1 81 ? -9.989 -4.854 -9.822 1.00 93.56 81 VAL A O 1
ATOM 594 N N . LEU A 1 82 ? -8.879 -4.890 -11.772 1.00 93.19 82 LEU A N 1
ATOM 595 C CA . LEU A 1 82 ? -9.674 -3.821 -12.389 1.00 93.19 82 LEU A CA 1
ATOM 596 C C . LEU A 1 82 ? -11.145 -4.215 -12.533 1.00 93.19 82 LEU A C 1
ATOM 598 O O . LEU A 1 82 ? -12.019 -3.431 -12.167 1.00 93.19 82 LEU A O 1
ATOM 602 N N . LEU A 1 83 ? -11.434 -5.426 -13.014 1.00 94.38 83 LEU A N 1
ATOM 603 C CA . LEU A 1 83 ? -12.802 -5.933 -13.128 1.00 94.38 83 LEU A CA 1
ATOM 604 C C . LEU A 1 83 ? -13.477 -6.013 -11.757 1.00 94.38 83 LEU A C 1
ATOM 606 O O . LEU A 1 83 ? -14.614 -5.565 -11.610 1.00 94.38 83 LEU A O 1
ATOM 610 N N . LEU A 1 84 ? -12.770 -6.513 -10.742 1.00 94.19 84 LEU A N 1
ATOM 611 C CA . LEU A 1 84 ? -13.275 -6.562 -9.373 1.00 94.19 84 LEU A CA 1
ATOM 612 C C . LEU A 1 84 ? -13.575 -5.155 -8.835 1.00 94.19 84 LEU A C 1
ATOM 614 O O . LEU A 1 84 ? -14.650 -4.936 -8.278 1.00 94.19 84 LEU A O 1
ATOM 618 N N . CYS A 1 85 ? -12.681 -4.186 -9.060 1.00 93.00 85 CYS A N 1
ATOM 619 C CA . CYS A 1 85 ? -12.916 -2.779 -8.731 1.00 93.00 85 CYS A CA 1
ATOM 620 C C . CYS A 1 85 ? -14.170 -2.233 -9.420 1.00 93.00 85 CYS A C 1
ATOM 622 O O . CYS A 1 85 ? -15.011 -1.626 -8.760 1.00 93.00 85 CYS A O 1
ATOM 624 N N . VAL A 1 86 ? -14.327 -2.465 -10.725 1.00 93.12 86 VAL A N 1
ATOM 625 C CA . VAL A 1 86 ? -15.489 -1.997 -11.494 1.00 93.12 86 VAL A CA 1
ATOM 626 C C . VAL A 1 86 ? -16.782 -2.612 -10.957 1.00 93.12 86 VAL A C 1
ATOM 628 O O . VAL A 1 86 ? -17.751 -1.890 -10.736 1.00 93.12 86 VAL A O 1
ATOM 631 N N . VAL A 1 87 ? -16.800 -3.916 -10.671 1.00 93.69 87 VAL A N 1
ATOM 632 C CA . VAL A 1 87 ? -17.965 -4.596 -10.081 1.00 93.69 87 VAL A CA 1
ATOM 633 C C . VAL A 1 87 ? -18.289 -4.032 -8.695 1.00 93.69 87 VAL A C 1
ATOM 635 O O . VAL A 1 87 ? -19.452 -3.750 -8.394 1.00 93.69 87 VAL A O 1
ATOM 638 N N . LEU A 1 88 ? -17.278 -3.806 -7.853 1.00 90.88 88 LEU A N 1
ATOM 639 C CA . LEU A 1 88 ? -17.469 -3.208 -6.532 1.00 90.88 88 LEU A CA 1
ATOM 640 C C . LEU A 1 88 ? -18.031 -1.783 -6.625 1.00 90.88 88 LEU A C 1
ATOM 642 O O . LEU A 1 88 ? -18.940 -1.440 -5.872 1.00 90.88 88 LEU A O 1
ATOM 646 N N . VAL A 1 89 ? -17.544 -0.973 -7.565 1.00 91.62 89 VAL A N 1
ATOM 647 C CA . VAL A 1 89 ? -17.980 0.417 -7.767 1.00 91.62 89 VAL A CA 1
ATOM 648 C C . VAL A 1 89 ? -19.375 0.505 -8.390 1.00 91.62 89 VAL A C 1
ATOM 650 O O . VAL A 1 89 ? -20.189 1.304 -7.936 1.00 91.62 89 VAL A O 1
ATOM 653 N N . LEU A 1 90 ? -19.678 -0.292 -9.414 1.00 90.88 90 LEU A N 1
ATOM 654 C CA . LEU A 1 90 ? -20.936 -0.167 -10.156 1.00 90.88 90 LEU A CA 1
ATOM 655 C C . LEU A 1 90 ? -22.097 -0.918 -9.499 1.00 90.88 90 LEU A C 1
ATOM 657 O O . LEU A 1 90 ? -23.231 -0.455 -9.573 1.00 90.88 90 LEU A O 1
ATOM 661 N N . TYR A 1 91 ? -21.839 -2.056 -8.849 1.00 91.00 91 TYR A N 1
ATOM 662 C CA . TYR A 1 91 ? -22.898 -2.906 -8.296 1.00 91.00 91 TYR A CA 1
ATOM 663 C C . TYR A 1 91 ? -22.988 -2.826 -6.768 1.00 91.00 91 TYR A C 1
ATOM 665 O O . TYR A 1 91 ? -24.051 -2.539 -6.213 1.00 91.00 91 TYR A O 1
ATOM 673 N N . PHE A 1 92 ? -21.874 -3.043 -6.065 1.00 87.94 92 PHE A N 1
ATOM 674 C CA . PHE A 1 92 ? -21.888 -3.153 -4.601 1.00 87.94 92 PHE A CA 1
ATOM 675 C C . PHE A 1 92 ? -21.922 -1.798 -3.888 1.00 87.94 92 PHE A C 1
ATOM 677 O O . PHE A 1 92 ? -22.615 -1.651 -2.882 1.00 87.94 92 PHE A O 1
ATOM 684 N N . CYS A 1 93 ? -21.226 -0.791 -4.411 1.00 86.56 93 CYS A N 1
ATOM 685 C CA . CYS A 1 93 ? -21.195 0.559 -3.856 1.00 86.56 93 CYS A CA 1
ATOM 686 C C . CYS A 1 93 ? -22.593 1.203 -3.764 1.00 86.56 93 CYS A C 1
ATOM 688 O O . CYS A 1 93 ? -22.954 1.617 -2.657 1.00 86.56 93 CYS A O 1
ATOM 690 N N . PRO A 1 94 ? -23.424 1.250 -4.831 1.00 85.12 94 PRO A N 1
ATOM 691 C CA . PRO A 1 94 ? -24.759 1.845 -4.729 1.00 85.12 94 PRO A CA 1
ATOM 692 C C . PRO A 1 94 ? -25.716 1.017 -3.866 1.00 85.12 94 PRO A C 1
ATOM 694 O O . PRO A 1 94 ? -26.600 1.582 -3.227 1.00 85.12 94 PRO A O 1
ATOM 697 N N . ARG A 1 95 ? -25.549 -0.312 -3.821 1.00 85.12 95 ARG A N 1
ATOM 698 C CA . ARG A 1 95 ? -26.489 -1.208 -3.133 1.00 85.12 95 ARG A CA 1
ATOM 699 C C . ARG A 1 95 ? -26.189 -1.383 -1.643 1.00 85.12 95 ARG A C 1
ATOM 701 O O . ARG A 1 95 ? -27.113 -1.515 -0.848 1.00 85.12 95 ARG A O 1
ATOM 708 N N . SER A 1 96 ? -24.914 -1.416 -1.261 1.00 83.12 96 SER A N 1
ATOM 709 C CA . SER A 1 96 ? -24.490 -1.806 0.092 1.00 83.12 96 SER A CA 1
ATOM 710 C C . SER A 1 96 ? -23.266 -1.051 0.614 1.00 83.12 96 SER A C 1
ATOM 712 O O . SER A 1 96 ? -22.792 -1.354 1.708 1.00 83.12 96 SER A O 1
ATOM 714 N N . GLY A 1 97 ? -22.753 -0.049 -0.108 1.00 77.00 97 GLY A N 1
ATOM 715 C CA . GLY A 1 97 ? -21.566 0.699 0.320 1.00 77.00 97 GLY A CA 1
ATOM 716 C C . GLY A 1 97 ? -21.733 1.374 1.686 1.00 77.00 97 GLY A C 1
ATOM 717 O O . GLY A 1 97 ? -20.800 1.407 2.476 1.00 77.00 97 GLY A O 1
ATOM 718 N N . ARG A 1 98 ? -22.942 1.856 2.011 1.00 81.12 98 ARG A N 1
ATOM 719 C CA . ARG A 1 98 ? -23.237 2.472 3.320 1.00 81.12 98 ARG A CA 1
ATOM 720 C C . ARG A 1 98 ? -23.440 1.480 4.467 1.00 81.12 98 ARG A C 1
ATOM 722 O O . ARG A 1 98 ? -23.386 1.897 5.615 1.00 81.12 98 ARG A O 1
ATOM 729 N N . THR A 1 99 ? -23.685 0.203 4.182 1.00 84.38 99 THR A N 1
ATOM 730 C CA . THR A 1 99 ? -23.923 -0.815 5.219 1.00 84.38 99 THR A CA 1
ATOM 731 C C . THR A 1 99 ? -22.683 -1.654 5.497 1.00 84.38 99 THR A C 1
ATOM 733 O O . THR A 1 99 ? -22.492 -2.100 6.621 1.00 84.38 99 THR A O 1
ATOM 736 N N . ASN A 1 100 ? -21.829 -1.861 4.490 1.00 87.88 100 ASN A N 1
ATOM 737 C CA . ASN A 1 100 ? -20.648 -2.711 4.592 1.00 87.88 100 ASN A CA 1
ATOM 738 C C . ASN A 1 100 ? -19.367 -1.908 4.341 1.00 87.88 100 ASN A C 1
ATOM 740 O O . ASN A 1 100 ? -19.005 -1.641 3.194 1.00 87.88 100 ASN A O 1
ATOM 744 N N . ILE A 1 101 ? -18.638 -1.615 5.422 1.00 90.19 101 ILE A N 1
ATOM 745 C CA . ILE A 1 101 ? -17.325 -0.945 5.411 1.00 90.19 101 ILE A CA 1
ATOM 746 C C . ILE A 1 101 ? -16.332 -1.582 4.430 1.00 90.19 101 ILE A C 1
ATOM 748 O O . ILE A 1 101 ? -15.598 -0.884 3.734 1.00 90.19 101 ILE A O 1
ATOM 752 N N . LEU A 1 102 ? -16.365 -2.914 4.314 1.00 90.38 102 LEU A N 1
ATOM 753 C CA . LEU A 1 102 ? -15.466 -3.674 3.450 1.00 90.38 102 LEU A CA 1
ATOM 754 C C . LEU A 1 102 ? -15.572 -3.272 1.978 1.00 90.38 102 LEU A C 1
ATOM 756 O O . LEU A 1 102 ? -14.585 -3.402 1.268 1.00 90.38 102 LEU A O 1
ATOM 760 N N . ILE A 1 103 ? -16.716 -2.766 1.504 1.00 91.94 103 ILE A N 1
ATOM 761 C CA . ILE A 1 103 ? -16.882 -2.401 0.091 1.00 91.94 103 ILE A CA 1
ATOM 762 C C . ILE A 1 103 ? -16.023 -1.181 -0.248 1.00 91.94 103 ILE A C 1
ATOM 764 O O . ILE A 1 103 ? -15.215 -1.250 -1.170 1.00 91.94 103 ILE A O 1
ATOM 768 N N . TYR A 1 104 ? -16.151 -0.082 0.506 1.00 91.69 104 TYR A N 1
ATOM 769 C CA . TYR A 1 104 ? -15.354 1.125 0.252 1.00 91.69 104 TYR A CA 1
ATOM 770 C C . TYR A 1 104 ? -13.865 0.875 0.454 1.00 91.69 104 TYR A C 1
ATOM 772 O O . TYR A 1 104 ? -13.058 1.292 -0.378 1.00 91.69 104 TYR A O 1
ATOM 780 N N . ILE A 1 105 ? -13.518 0.145 1.516 1.00 94.00 105 ILE A N 1
ATOM 781 C CA . ILE A 1 105 ? -12.126 -0.163 1.824 1.00 94.00 105 ILE A CA 1
ATOM 782 C C . ILE A 1 105 ? -11.516 -1.103 0.783 1.00 94.00 105 ILE A C 1
ATOM 784 O O . ILE A 1 105 ? -10.409 -0.854 0.325 1.00 94.00 105 ILE A O 1
ATOM 788 N N . SER A 1 106 ? -12.242 -2.119 0.312 1.00 93.25 106 SER A N 1
ATOM 789 C CA . SER A 1 106 ? -11.725 -2.996 -0.748 1.00 93.25 106 SER A CA 1
ATOM 790 C C . SER A 1 106 ? -11.480 -2.232 -2.048 1.00 93.25 106 SER A C 1
ATOM 792 O O . SER A 1 106 ? -10.464 -2.466 -2.691 1.00 93.25 106 SER A O 1
ATOM 794 N N . ILE A 1 107 ? -12.351 -1.285 -2.423 1.00 93.12 107 ILE A N 1
ATOM 795 C CA . ILE A 1 107 ? -12.156 -0.468 -3.634 1.00 93.12 107 ILE A CA 1
ATOM 796 C C . ILE A 1 107 ? -10.864 0.351 -3.533 1.00 93.12 107 ILE A C 1
ATOM 798 O O . ILE A 1 107 ? -10.038 0.304 -4.447 1.00 93.12 107 ILE A O 1
ATOM 802 N N . CYS A 1 108 ? -10.661 1.091 -2.436 1.00 94.00 108 CYS A N 1
ATOM 803 C CA . CYS A 1 108 ? -9.449 1.899 -2.301 1.00 94.00 108 CYS A CA 1
ATOM 804 C C . CYS A 1 108 ? -8.193 1.023 -2.143 1.00 94.00 108 CYS A C 1
ATOM 806 O O . CYS A 1 108 ? -7.170 1.325 -2.755 1.00 94.00 108 CYS A O 1
ATOM 808 N N . SER A 1 109 ? -8.271 -0.102 -1.428 1.00 94.31 109 SER A N 1
ATOM 809 C CA . SER A 1 109 ? -7.160 -1.048 -1.285 1.00 94.31 109 SER A CA 1
ATOM 810 C C . SER A 1 109 ? -6.755 -1.697 -2.610 1.00 94.31 109 SER A C 1
ATOM 812 O O . SER A 1 109 ? -5.567 -1.730 -2.917 1.00 94.31 109 SER A O 1
ATOM 814 N N . LEU A 1 110 ? -7.714 -2.155 -3.424 1.00 94.38 110 LEU A N 1
ATOM 815 C CA . LEU A 1 110 ? -7.455 -2.759 -4.738 1.00 94.38 110 LEU A CA 1
ATOM 816 C C . LEU A 1 110 ? -6.830 -1.760 -5.710 1.00 94.38 110 LEU A C 1
ATOM 818 O O . LEU A 1 110 ? -5.859 -2.079 -6.391 1.00 94.38 110 LEU A O 1
ATOM 822 N N . LEU A 1 111 ? -7.321 -0.518 -5.726 1.00 93.75 111 LEU A N 1
ATOM 823 C CA . LEU A 1 111 ? -6.678 0.547 -6.494 1.00 93.75 111 LEU A CA 1
ATOM 824 C C . LEU A 1 111 ? -5.265 0.857 -5.975 1.00 93.75 111 LEU A C 1
ATOM 826 O O . LEU A 1 111 ? -4.434 1.360 -6.732 1.00 93.75 111 LEU A O 1
ATOM 830 N N . GLY A 1 112 ? -4.996 0.571 -4.696 1.00 90.25 112 GLY A N 1
ATOM 831 C CA . GLY A 1 112 ? -3.697 0.728 -4.034 1.00 90.25 112 GLY A CA 1
ATOM 832 C C . GLY A 1 112 ? -2.567 0.012 -4.762 1.00 90.25 112 GLY A C 1
ATOM 833 O O . GLY A 1 112 ? -1.483 0.579 -4.908 1.00 90.25 112 GLY A O 1
ATOM 834 N N . ALA A 1 113 ? -2.854 -1.174 -5.307 1.00 90.69 113 ALA A N 1
ATOM 835 C CA . ALA A 1 113 ? -1.939 -1.940 -6.154 1.00 90.69 113 ALA A CA 1
ATOM 836 C C . ALA A 1 113 ? -1.362 -1.098 -7.301 1.00 90.69 113 ALA A C 1
ATOM 838 O O . ALA A 1 113 ? -0.147 -1.064 -7.520 1.00 90.69 113 ALA A O 1
ATOM 839 N N . PHE A 1 114 ? -2.241 -0.391 -8.017 1.00 91.81 114 PHE A N 1
ATOM 840 C CA . PHE A 1 114 ? -1.864 0.422 -9.171 1.00 91.81 114 PHE A CA 1
ATOM 841 C C . PHE A 1 114 ? -1.108 1.676 -8.750 1.00 91.81 114 PHE A C 1
ATOM 843 O O . PHE A 1 114 ? -0.115 2.011 -9.385 1.00 91.81 114 PHE A O 1
ATOM 850 N N . THR A 1 115 ? -1.500 2.320 -7.644 1.00 92.06 115 THR A N 1
ATOM 851 C CA . THR A 1 115 ? -0.749 3.457 -7.087 1.00 92.06 115 THR A CA 1
ATOM 852 C C . THR A 1 115 ? 0.692 3.060 -6.783 1.00 92.06 115 THR A C 1
ATOM 854 O O . THR A 1 115 ? 1.612 3.715 -7.264 1.00 92.06 115 THR A O 1
ATOM 857 N N . VAL A 1 116 ? 0.912 1.979 -6.025 1.00 88.06 116 VAL A N 1
ATOM 858 C CA . VAL A 1 116 ? 2.270 1.561 -5.634 1.00 88.06 116 VAL A CA 1
ATOM 859 C C . VAL A 1 116 ? 3.095 1.163 -6.857 1.00 88.06 116 VAL A C 1
ATOM 861 O O . VAL A 1 116 ? 4.245 1.585 -6.984 1.00 88.06 116 VAL A O 1
ATOM 864 N N . SER A 1 117 ? 2.499 0.422 -7.794 1.00 88.75 117 SER A N 1
ATOM 865 C CA . SER A 1 117 ? 3.170 0.021 -9.037 1.00 88.75 117 SER A CA 1
ATOM 866 C C . SER A 1 117 ? 3.550 1.230 -9.901 1.00 88.75 117 SER A C 1
ATOM 868 O O . SER A 1 117 ? 4.677 1.303 -10.394 1.00 88.75 117 SER A O 1
ATOM 870 N N . SER A 1 118 ? 2.656 2.216 -10.034 1.00 90.56 118 SER A N 1
ATOM 871 C CA . SER A 1 118 ? 2.927 3.450 -10.777 1.00 90.56 118 SER A CA 1
ATOM 872 C C . SER A 1 118 ? 3.971 4.329 -10.103 1.00 90.56 118 SER A C 1
ATOM 874 O O . SER A 1 118 ? 4.846 4.838 -10.796 1.00 90.56 118 SER A O 1
ATOM 876 N N . VAL A 1 119 ? 3.937 4.481 -8.774 1.00 89.94 119 VAL A N 1
ATOM 877 C CA . VAL A 1 119 ? 4.979 5.218 -8.037 1.00 89.94 119 VAL A CA 1
ATOM 878 C C . VAL A 1 119 ? 6.338 4.564 -8.251 1.00 89.94 119 VAL A C 1
ATOM 880 O O . VAL A 1 119 ? 7.295 5.270 -8.552 1.00 89.94 119 VAL A O 1
ATOM 883 N N . LYS A 1 120 ? 6.430 3.231 -8.162 1.00 85.38 120 LYS A N 1
ATOM 884 C CA . LYS A 1 120 ? 7.682 2.512 -8.432 1.00 85.38 120 LYS A CA 1
ATOM 885 C C . LYS A 1 120 ? 8.176 2.734 -9.859 1.00 85.38 120 LYS A C 1
ATOM 887 O O . LYS A 1 120 ? 9.330 3.105 -10.052 1.00 85.38 120 LYS A O 1
ATOM 892 N N . GLY A 1 121 ? 7.312 2.545 -10.855 1.00 87.00 121 GLY A N 1
ATOM 893 C CA . GLY A 1 121 ? 7.698 2.722 -12.255 1.00 87.00 121 GLY A CA 1
ATOM 894 C C . GLY A 1 121 ? 8.100 4.165 -12.581 1.00 87.00 121 GLY A C 1
ATOM 895 O O . GLY A 1 121 ?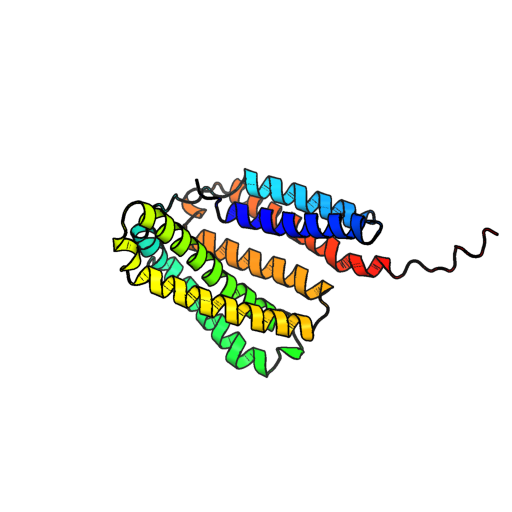 9.081 4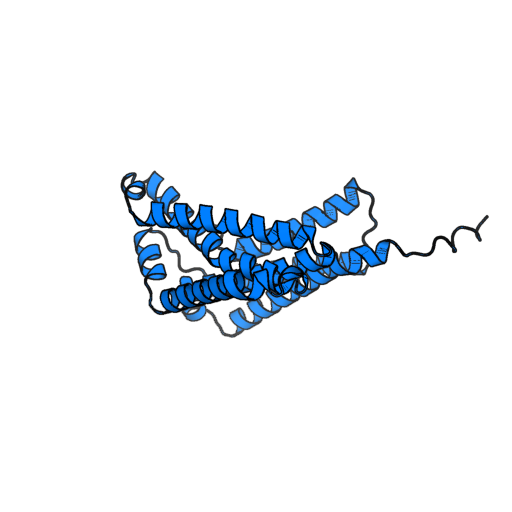.378 -13.288 1.00 87.00 121 GLY A O 1
ATOM 896 N N . LEU A 1 122 ? 7.415 5.159 -12.008 1.00 89.00 122 LEU A N 1
ATOM 897 C CA . LEU A 1 122 ? 7.788 6.572 -12.136 1.00 89.00 122 LEU A CA 1
ATOM 898 C C . LEU A 1 122 ? 9.079 6.903 -11.389 1.00 89.00 122 LEU A C 1
ATOM 900 O O . LEU A 1 122 ? 9.881 7.678 -11.898 1.00 89.00 122 LEU A O 1
ATOM 904 N N . ALA A 1 123 ? 9.312 6.315 -10.214 1.00 86.94 123 ALA A N 1
ATOM 905 C CA . ALA A 1 123 ? 10.570 6.481 -9.496 1.00 86.94 123 ALA A CA 1
ATOM 906 C C . ALA A 1 123 ? 11.743 5.969 -10.341 1.00 86.94 123 ALA A C 1
ATOM 908 O O . ALA A 1 123 ? 12.737 6.678 -10.480 1.00 86.94 123 ALA A O 1
ATOM 909 N N . ILE A 1 124 ? 11.608 4.799 -10.977 1.00 84.31 124 ILE A N 1
ATOM 910 C CA . ILE A 1 124 ? 12.603 4.284 -11.930 1.00 84.31 124 ILE A CA 1
ATOM 911 C C . ILE A 1 124 ? 12.764 5.265 -13.097 1.00 84.31 124 ILE A C 1
ATOM 913 O O . ILE A 1 124 ? 13.882 5.684 -13.378 1.00 84.31 124 ILE A O 1
ATOM 917 N N . ALA A 1 125 ? 11.661 5.715 -13.706 1.00 85.31 125 ALA A N 1
ATOM 918 C CA . ALA A 1 125 ? 11.685 6.651 -14.830 1.00 85.31 125 ALA A CA 1
ATOM 919 C C . ALA A 1 125 ? 12.430 7.956 -14.516 1.00 85.31 125 ALA A C 1
ATOM 921 O O . ALA A 1 125 ? 13.267 8.392 -15.301 1.00 85.31 125 ALA A O 1
ATOM 922 N N . ILE A 1 126 ? 12.164 8.558 -13.353 1.00 85.50 126 ILE A N 1
ATOM 923 C CA . ILE A 1 126 ? 12.826 9.786 -12.894 1.00 85.50 126 ILE A CA 1
ATOM 924 C C . ILE A 1 126 ? 14.321 9.543 -12.674 1.00 85.50 126 ILE A C 1
ATOM 926 O O . ILE A 1 126 ? 15.138 10.395 -13.006 1.00 85.50 126 ILE A O 1
ATOM 930 N N . ASN A 1 127 ? 14.705 8.382 -12.143 1.00 82.69 127 ASN A N 1
ATOM 931 C CA . ASN A 1 127 ? 16.117 8.085 -11.924 1.00 82.69 127 ASN A CA 1
ATOM 932 C C . ASN A 1 127 ? 16.862 7.795 -13.223 1.00 82.69 127 ASN A C 1
ATOM 934 O O . ASN A 1 127 ? 17.986 8.258 -13.385 1.00 82.69 127 ASN A O 1
ATOM 938 N N . THR A 1 128 ? 16.235 7.114 -14.182 1.00 81.00 128 THR A N 1
ATOM 939 C CA . THR A 1 128 ? 16.804 6.972 -15.526 1.00 81.00 128 THR A CA 1
ATOM 940 C C . THR A 1 128 ? 16.869 8.327 -16.241 1.00 81.00 128 THR A C 1
ATOM 942 O O . THR A 1 128 ? 17.842 8.582 -16.941 1.00 81.00 128 THR A O 1
ATOM 945 N N . MET A 1 129 ? 15.914 9.237 -15.998 1.00 81.88 129 MET A N 1
ATOM 946 C CA . MET A 1 129 ? 15.895 10.590 -16.578 1.00 81.88 129 MET A CA 1
ATOM 947 C C . MET A 1 129 ? 17.140 11.420 -16.230 1.00 81.88 129 MET A C 1
ATOM 949 O O . MET A 1 129 ? 17.557 12.250 -17.034 1.00 81.88 129 MET A O 1
ATOM 953 N N . VAL A 1 130 ? 17.760 11.186 -15.066 1.00 78.88 130 VAL A N 1
ATOM 954 C CA . VAL A 1 130 ? 19.018 11.853 -14.674 1.00 78.88 130 VAL A CA 1
ATOM 955 C C . VAL A 1 130 ? 20.154 11.540 -15.658 1.00 78.88 130 VAL A C 1
ATOM 957 O O . VAL A 1 130 ? 21.042 12.368 -15.850 1.00 78.88 130 VAL A O 1
ATOM 960 N N . TYR A 1 131 ? 20.109 10.372 -16.302 1.00 79.75 131 TYR A N 1
ATOM 961 C CA . TYR A 1 131 ? 21.112 9.915 -17.262 1.00 79.75 131 TYR A CA 1
ATOM 962 C C . TYR A 1 131 ? 20.644 10.047 -18.720 1.00 79.75 131 TYR A C 1
ATOM 964 O O . TYR A 1 131 ? 21.467 10.305 -19.594 1.00 79.75 131 TYR A O 1
ATOM 972 N N . ASP A 1 132 ? 19.341 9.903 -18.986 1.00 76.44 132 ASP A N 1
ATOM 973 C CA . ASP A 1 132 ? 18.754 9.979 -20.326 1.00 76.44 132 ASP A CA 1
ATOM 974 C C . ASP A 1 132 ? 17.386 10.688 -20.322 1.00 76.44 132 ASP A C 1
ATOM 976 O O . ASP A 1 132 ? 16.369 10.161 -19.870 1.00 76.44 132 ASP A O 1
ATOM 980 N N . VAL A 1 133 ? 17.338 11.893 -20.892 1.00 75.00 133 VAL A N 1
ATOM 981 C CA . VAL A 1 133 ? 16.129 12.735 -20.942 1.00 75.00 133 VAL A CA 1
ATOM 982 C C . VAL A 1 133 ? 15.049 12.155 -21.875 1.00 75.00 133 VAL A C 1
ATOM 984 O O . VAL A 1 133 ? 13.868 12.487 -21.739 1.00 75.00 133 VAL A O 1
ATOM 987 N N . SER A 1 134 ? 15.403 11.239 -22.788 1.00 76.38 134 SER A N 1
ATOM 988 C CA . SER A 1 134 ? 14.460 10.600 -23.726 1.00 76.38 134 SER A CA 1
ATOM 989 C C . SER A 1 134 ? 13.445 9.670 -23.038 1.00 76.38 134 SER A C 1
ATOM 991 O O . SER A 1 134 ? 12.403 9.315 -23.599 1.00 76.38 134 SER A O 1
ATOM 993 N N . VAL A 1 135 ? 13.687 9.344 -21.770 1.00 73.75 135 VAL A N 1
ATOM 994 C CA . VAL A 1 135 ? 12.813 8.538 -20.914 1.00 73.75 135 VAL A CA 1
ATOM 995 C C . VAL A 1 135 ? 11.463 9.219 -20.648 1.00 73.75 135 VAL A C 1
ATOM 997 O O . VAL A 1 135 ? 10.437 8.550 -20.508 1.00 73.75 135 VAL A O 1
ATOM 1000 N N . LEU A 1 136 ? 11.417 10.556 -20.641 1.00 71.12 136 LEU A N 1
ATOM 1001 C CA . LEU A 1 136 ? 10.168 11.301 -20.450 1.00 71.12 136 LEU A CA 1
ATOM 1002 C C . LEU A 1 136 ? 9.270 11.279 -21.702 1.00 71.12 136 LEU A C 1
ATOM 1004 O O . LEU A 1 136 ? 8.055 11.453 -21.604 1.00 71.12 136 LEU A O 1
ATOM 1008 N N . ALA A 1 137 ? 9.858 11.025 -22.875 1.00 74.81 137 ALA A N 1
ATOM 1009 C CA . ALA A 1 137 ? 9.123 10.843 -24.124 1.00 74.81 137 ALA A CA 1
ATOM 1010 C C . ALA A 1 137 ? 8.523 9.432 -24.257 1.00 74.81 137 ALA A C 1
ATOM 1012 O O . ALA A 1 137 ? 7.683 9.205 -25.129 1.00 74.81 137 ALA A O 1
ATOM 1013 N N . HIS A 1 138 ? 8.915 8.482 -23.397 1.00 81.44 138 HIS A N 1
ATOM 1014 C CA . HIS A 1 138 ? 8.345 7.141 -23.432 1.00 81.44 138 HIS A CA 1
ATOM 1015 C C . HIS A 1 138 ? 6.861 7.164 -23.025 1.00 81.44 138 HIS A C 1
ATOM 1017 O O . HIS A 1 138 ? 6.510 7.724 -21.980 1.00 81.44 138 HIS A O 1
ATOM 1023 N N . PRO A 1 139 ? 5.973 6.499 -23.789 1.00 84.19 139 PRO A N 1
ATOM 1024 C CA . PRO A 1 139 ? 4.533 6.518 -23.532 1.00 84.19 139 PRO A CA 1
ATOM 1025 C C . PRO A 1 139 ? 4.169 5.903 -22.174 1.00 84.19 139 PRO A C 1
ATOM 1027 O O . PRO A 1 139 ? 3.191 6.313 -21.550 1.00 84.19 139 PRO A O 1
ATOM 1030 N N . LEU A 1 140 ? 4.973 4.957 -21.677 1.00 85.62 140 LEU A N 1
ATOM 1031 C CA . LEU A 1 140 ? 4.714 4.288 -20.406 1.00 85.62 140 LEU A CA 1
ATOM 1032 C C . LEU A 1 140 ? 4.812 5.242 -19.208 1.00 85.62 140 LEU A C 1
ATOM 1034 O O . LEU A 1 140 ? 3.977 5.158 -18.314 1.00 85.62 140 LEU A O 1
ATOM 1038 N N . SER A 1 141 ? 5.748 6.195 -19.216 1.00 86.94 141 SER A N 1
ATOM 1039 C CA . SER A 1 141 ? 5.881 7.212 -18.161 1.00 86.94 141 SER A CA 1
ATOM 1040 C C . SER A 1 141 ? 4.584 8.013 -17.989 1.00 86.94 141 SER A C 1
ATOM 1042 O O . SER A 1 141 ? 4.107 8.210 -16.872 1.00 86.94 141 SER A O 1
ATOM 1044 N N . TRP A 1 142 ? 3.950 8.397 -19.101 1.00 89.25 142 TRP A N 1
ATOM 1045 C CA . TRP A 1 142 ? 2.674 9.117 -19.099 1.00 89.25 142 TRP A CA 1
ATOM 1046 C C . TRP A 1 142 ? 1.498 8.242 -18.666 1.00 89.25 142 TRP A C 1
ATOM 1048 O O . TRP A 1 142 ? 0.640 8.702 -17.914 1.00 89.25 142 TRP A O 1
ATOM 1058 N N . ILE A 1 143 ? 1.471 6.974 -19.086 1.00 91.25 143 ILE A N 1
ATOM 1059 C CA . ILE A 1 143 ? 0.438 6.016 -18.664 1.00 91.25 143 ILE A CA 1
ATOM 1060 C C . ILE A 1 143 ? 0.518 5.767 -17.153 1.00 91.25 143 ILE A C 1
ATOM 1062 O O . ILE A 1 143 ? -0.513 5.790 -16.478 1.00 91.25 143 ILE A O 1
ATOM 1066 N N . LEU A 1 144 ? 1.721 5.571 -16.603 1.00 90.88 144 LEU A N 1
ATOM 1067 C CA . LEU A 1 144 ? 1.918 5.390 -15.164 1.00 90.88 144 LEU A CA 1
ATOM 1068 C C . LEU A 1 144 ? 1.507 6.640 -14.383 1.00 90.88 144 LEU A C 1
ATOM 1070 O O . LEU A 1 144 ? 0.826 6.510 -13.366 1.00 90.88 144 LEU A O 1
ATOM 1074 N N . LEU A 1 145 ? 1.855 7.834 -14.877 1.00 92.62 145 LEU A N 1
ATOM 1075 C CA . LEU A 1 145 ? 1.461 9.108 -14.271 1.00 92.62 145 LEU A CA 1
ATOM 1076 C C . LEU A 1 145 ? -0.058 9.295 -14.261 1.00 92.62 145 LEU A C 1
ATOM 1078 O O . LEU A 1 145 ? -0.634 9.610 -13.222 1.00 92.62 145 LEU A O 1
ATOM 1082 N N . LEU A 1 146 ? -0.720 9.058 -15.394 1.00 94.19 146 LEU A N 1
ATOM 1083 C CA . LEU A 1 146 ? -2.174 9.148 -15.489 1.00 94.19 146 LEU A CA 1
ATOM 1084 C C . LEU A 1 146 ? -2.847 8.142 -14.548 1.00 94.19 146 LEU A C 1
ATOM 1086 O O . LEU A 1 146 ? -3.741 8.508 -13.786 1.00 94.19 146 LEU A O 1
ATOM 1090 N N . THR A 1 147 ? -2.381 6.890 -14.568 1.00 92.88 147 THR A N 1
ATOM 1091 C CA . THR A 1 147 ? -2.899 5.822 -13.704 1.00 92.88 147 THR A CA 1
ATOM 1092 C C . THR A 1 147 ? -2.736 6.188 -12.233 1.00 92.88 147 THR A C 1
ATOM 1094 O O . THR A 1 147 ? -3.682 6.019 -11.472 1.00 92.88 147 THR A O 1
ATOM 1097 N N . LEU A 1 148 ? -1.585 6.756 -11.851 1.00 94.44 148 LEU A N 1
ATOM 1098 C CA . LEU A 1 148 ? -1.301 7.208 -10.490 1.00 94.44 148 LEU A CA 1
ATOM 1099 C C . LEU A 1 148 ? -2.276 8.293 -10.022 1.00 94.44 148 LEU A C 1
ATOM 1101 O O . LEU A 1 148 ? -2.823 8.210 -8.924 1.00 94.44 148 LEU A O 1
ATOM 1105 N N . ILE A 1 149 ? -2.496 9.318 -10.847 1.00 95.56 149 ILE A N 1
ATOM 1106 C CA . ILE A 1 149 ? -3.391 10.428 -10.500 1.00 95.56 149 ILE A CA 1
ATOM 1107 C C . ILE A 1 149 ? -4.820 9.904 -10.328 1.00 95.56 149 ILE A C 1
ATOM 1109 O O . ILE A 1 149 ? -5.462 10.171 -9.312 1.00 95.56 149 ILE A O 1
ATOM 1113 N N . VAL A 1 150 ? -5.306 9.113 -11.289 1.00 94.38 150 VAL A N 1
ATOM 1114 C CA . VAL A 1 150 ? -6.663 8.550 -11.250 1.00 94.38 150 VAL A CA 1
ATOM 1115 C C . VAL A 1 150 ? -6.843 7.620 -10.047 1.00 94.38 150 VAL A C 1
ATOM 1117 O O . VAL A 1 150 ? -7.862 7.709 -9.353 1.00 94.38 150 VAL A O 1
ATOM 1120 N N . SER A 1 151 ? -5.864 6.756 -9.759 1.00 93.62 151 SER A N 1
ATOM 1121 C CA . SER A 1 151 ? -5.943 5.813 -8.642 1.00 93.62 151 SER A CA 1
ATOM 1122 C C . SER A 1 151 ? -5.917 6.526 -7.290 1.00 93.62 151 SER A C 1
ATOM 1124 O O . SER A 1 151 ? -6.752 6.207 -6.445 1.00 93.62 151 SER A O 1
ATOM 1126 N N . ILE A 1 152 ? -5.049 7.529 -7.096 1.00 9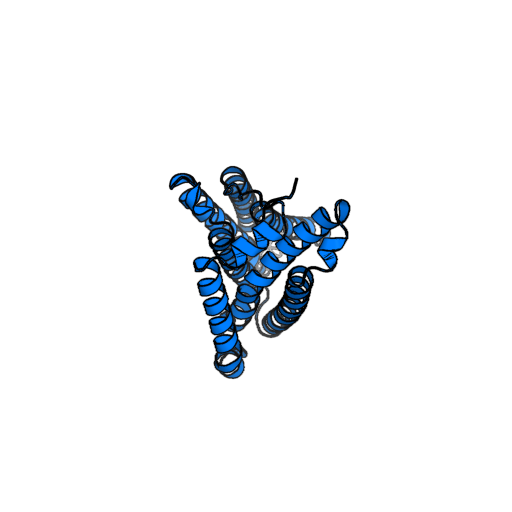4.19 152 ILE A N 1
ATOM 1127 C CA . ILE A 1 152 ? -4.979 8.320 -5.854 1.00 94.19 152 ILE A CA 1
ATOM 1128 C C . ILE A 1 152 ? -6.272 9.100 -5.628 1.00 94.19 152 ILE A C 1
ATOM 1130 O O . ILE A 1 152 ? -6.845 9.036 -4.540 1.00 94.19 152 ILE A O 1
ATOM 1134 N N . VAL A 1 153 ? -6.766 9.813 -6.646 1.00 95.62 153 VAL A N 1
ATOM 1135 C CA . VAL A 1 153 ? -8.007 10.592 -6.519 1.00 95.62 153 VAL A CA 1
ATOM 1136 C C . VAL A 1 153 ? -9.166 9.671 -6.143 1.00 95.62 153 VAL A C 1
ATOM 1138 O O . VAL A 1 153 ? -9.945 9.975 -5.239 1.00 95.62 153 VAL A O 1
ATOM 1141 N N . THR A 1 154 ? -9.267 8.510 -6.787 1.00 91.75 154 THR A N 1
ATOM 1142 C CA . THR A 1 154 ? -10.327 7.543 -6.489 1.00 91.75 154 THR A CA 1
ATOM 1143 C C . THR A 1 154 ? -10.168 6.950 -5.083 1.00 91.75 154 THR A C 1
ATOM 1145 O O . THR A 1 154 ? -11.144 6.880 -4.338 1.00 91.75 154 THR A O 1
ATOM 1148 N N . GLN A 1 155 ? -8.947 6.594 -4.672 1.00 93.44 155 GLN A N 1
ATOM 1149 C CA . GLN A 1 155 ? -8.644 6.092 -3.325 1.00 93.44 155 GLN A CA 1
ATOM 1150 C C . GLN A 1 155 ? -9.067 7.058 -2.232 1.00 93.44 155 GLN A C 1
ATOM 1152 O O . GLN A 1 155 ? -9.792 6.657 -1.324 1.00 93.44 155 GLN A O 1
ATOM 1157 N N . VAL A 1 156 ? -8.630 8.316 -2.328 1.00 92.94 156 VAL A N 1
ATOM 1158 C CA . VAL A 1 156 ? -8.917 9.339 -1.317 1.00 92.94 156 VAL A CA 1
ATOM 1159 C C . VAL A 1 156 ? -10.423 9.568 -1.218 1.00 92.94 156 VAL A C 1
ATOM 1161 O O . VAL A 1 156 ? -10.956 9.607 -0.114 1.00 92.94 156 VAL A O 1
ATOM 1164 N N . ASN A 1 157 ? -11.136 9.614 -2.347 1.00 94.12 157 ASN A N 1
ATOM 1165 C CA . ASN A 1 157 ? -12.592 9.753 -2.344 1.00 94.12 157 ASN A CA 1
ATOM 1166 C C . ASN A 1 157 ? -13.298 8.600 -1.610 1.00 94.12 157 ASN A C 1
ATOM 1168 O O . ASN A 1 157 ? -14.161 8.845 -0.768 1.00 94.12 157 ASN A O 1
ATOM 1172 N N . TYR A 1 158 ? -12.942 7.343 -1.896 1.00 93.38 158 TYR A N 1
ATOM 1173 C CA . TYR A 1 158 ? -13.570 6.187 -1.243 1.00 93.38 158 TYR A CA 1
ATOM 1174 C C . TYR A 1 158 ? -13.154 6.021 0.219 1.00 93.38 158 TYR A C 1
ATOM 1176 O O . TYR A 1 158 ? -13.989 5.655 1.048 1.00 93.38 158 TYR A O 1
ATOM 1184 N N . LEU A 1 159 ? -11.898 6.328 0.547 1.00 93.25 159 LEU A N 1
ATOM 1185 C CA . LEU A 1 159 ? -11.418 6.320 1.923 1.00 93.25 159 LEU A CA 1
ATOM 1186 C C . LEU A 1 159 ? -12.155 7.376 2.754 1.00 93.25 159 LEU A C 1
ATOM 1188 O O . LEU A 1 159 ? -12.702 7.036 3.799 1.00 93.25 159 LEU A O 1
ATOM 1192 N N . ASN A 1 160 ? -12.264 8.611 2.252 1.00 94.00 160 ASN A N 1
ATOM 1193 C CA . ASN A 1 160 ? -13.016 9.680 2.913 1.00 94.00 160 ASN A CA 1
ATOM 1194 C C . ASN A 1 160 ? -14.488 9.298 3.082 1.00 94.00 160 ASN A C 1
ATOM 1196 O O . ASN A 1 160 ? -15.032 9.411 4.174 1.00 94.00 160 ASN A O 1
ATOM 1200 N N . LYS A 1 161 ? -15.114 8.722 2.049 1.00 91.94 161 LYS A N 1
ATOM 1201 C CA . LYS A 1 161 ? -16.498 8.235 2.140 1.00 91.94 161 LYS A CA 1
ATOM 1202 C C . LYS A 1 161 ? -16.676 7.161 3.218 1.00 91.94 161 LYS A C 1
ATOM 1204 O O . LYS A 1 161 ? -17.716 7.115 3.875 1.00 91.94 161 LYS A O 1
ATOM 1209 N N . SER A 1 162 ? -15.680 6.293 3.403 1.00 92.00 162 SER A N 1
ATOM 1210 C CA . SER A 1 162 ? -15.684 5.302 4.479 1.00 92.00 162 SER A CA 1
ATOM 1211 C C . SER A 1 162 ? -15.505 5.942 5.854 1.00 92.00 162 SER A C 1
ATOM 1213 O O . SER A 1 162 ? -16.202 5.543 6.782 1.00 92.00 162 SER A O 1
ATOM 1215 N N . LEU A 1 163 ? -14.602 6.915 5.989 1.00 91.06 163 LEU A N 1
ATOM 1216 C CA . LEU A 1 163 ? -14.356 7.637 7.242 1.00 91.06 163 LEU A CA 1
ATOM 1217 C C . LEU A 1 163 ? -15.567 8.479 7.672 1.00 91.06 163 LEU A C 1
ATOM 1219 O O . LEU A 1 163 ? -15.861 8.543 8.860 1.00 91.06 163 LEU A O 1
ATOM 1223 N N . 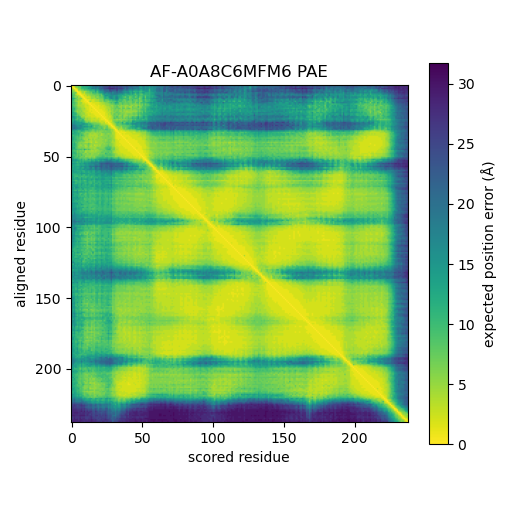ASP A 1 164 ? -16.311 9.043 6.718 1.00 92.62 164 ASP A N 1
ATOM 1224 C CA . ASP A 1 164 ? -17.544 9.796 6.988 1.00 92.62 164 ASP A CA 1
ATOM 1225 C C . ASP A 1 164 ? -18.715 8.892 7.407 1.00 92.62 164 ASP A C 1
ATOM 1227 O O . ASP A 1 164 ? -19.663 9.347 8.046 1.00 92.62 164 ASP A O 1
ATOM 1231 N N . THR A 1 165 ? -18.689 7.612 7.018 1.00 89.75 165 THR A N 1
ATOM 1232 C CA . THR A 1 165 ? -19.805 6.678 7.253 1.00 89.75 165 THR A CA 1
ATOM 1233 C C . THR A 1 165 ? -19.568 5.766 8.460 1.00 89.75 165 THR A C 1
ATOM 1235 O O . THR A 1 165 ? -20.521 5.391 9.141 1.00 89.75 165 THR A O 1
ATOM 1238 N N . PHE A 1 166 ? -18.320 5.371 8.723 1.00 91.31 166 PHE A N 1
ATOM 1239 C CA . PHE A 1 166 ? -17.974 4.335 9.696 1.00 91.31 166 PHE A CA 1
ATOM 1240 C C . PHE A 1 166 ? -16.974 4.834 10.741 1.00 91.31 166 PHE A C 1
ATOM 1242 O O . PHE A 1 166 ? -16.200 5.754 10.498 1.00 91.31 166 PHE A O 1
ATOM 1249 N N . ASN A 1 167 ? -16.947 4.177 11.905 1.00 86.69 167 ASN A N 1
ATOM 1250 C CA . ASN A 1 167 ? -16.001 4.519 12.965 1.00 86.69 167 ASN A CA 1
ATOM 1251 C C . ASN A 1 167 ? -14.550 4.334 12.480 1.00 86.69 167 ASN A C 1
ATOM 1253 O O . ASN A 1 167 ? -14.156 3.252 12.033 1.00 86.69 167 ASN A O 1
ATOM 1257 N N . THR A 1 168 ? -13.749 5.387 12.620 1.00 85.50 168 THR A N 1
ATOM 1258 C CA . THR A 1 168 ? -12.342 5.437 12.217 1.00 85.50 168 THR A CA 1
ATOM 1259 C C . THR A 1 168 ? -11.490 4.352 12.885 1.00 85.50 168 THR A C 1
ATOM 1261 O O . THR A 1 168 ? -10.560 3.836 12.265 1.00 85.50 168 THR A O 1
ATOM 1264 N N . LEU A 1 169 ? -11.854 3.916 14.096 1.00 80.31 169 LEU A N 1
ATOM 1265 C CA . LEU A 1 169 ? -11.183 2.829 14.821 1.00 80.31 169 LEU A CA 1
ATOM 1266 C C . LEU A 1 169 ? -11.334 1.458 14.155 1.00 80.31 169 LEU A C 1
ATOM 1268 O O . LEU A 1 169 ? -10.505 0.579 14.374 1.00 80.31 169 LEU A O 1
ATOM 1272 N N . LEU A 1 170 ? -12.369 1.279 13.331 1.00 83.88 170 LEU A N 1
ATOM 1273 C CA . LEU A 1 170 ? -12.539 0.093 12.491 1.00 83.88 170 LEU A CA 1
ATOM 1274 C C . LEU A 1 170 ? -11.951 0.320 11.097 1.00 83.88 170 LEU A C 1
ATOM 1276 O O . LEU A 1 170 ? -11.329 -0.582 10.539 1.00 83.88 170 LEU A O 1
ATOM 1280 N N . VAL A 1 171 ? -12.109 1.527 10.545 1.00 89.00 171 VAL A N 1
ATOM 1281 C CA . VAL A 1 171 ? -11.622 1.869 9.201 1.00 89.00 171 VAL A CA 1
ATOM 1282 C C . VAL A 1 171 ? -10.110 1.713 9.087 1.00 89.00 171 VAL A C 1
ATOM 1284 O O . VAL A 1 171 ? -9.658 1.038 8.164 1.00 89.00 171 VAL A O 1
ATOM 1287 N N . TYR A 1 172 ? -9.323 2.286 10.003 1.00 84.38 172 TYR A N 1
ATOM 1288 C CA . TYR A 1 172 ? -7.863 2.283 9.865 1.00 84.38 172 TYR A CA 1
ATOM 1289 C C . TYR A 1 172 ? -7.246 0.879 9.901 1.00 84.38 172 TYR A C 1
ATOM 1291 O O . TYR A 1 172 ? -6.476 0.569 8.989 1.00 84.38 172 TYR A O 1
ATOM 1299 N N . PRO A 1 173 ? -7.591 -0.010 10.855 1.00 82.44 173 PRO A N 1
ATOM 1300 C CA . PRO A 1 173 ? -7.049 -1.366 10.862 1.00 82.44 173 PRO A CA 1
ATOM 1301 C C . PRO A 1 173 ? -7.480 -2.169 9.642 1.00 82.44 173 PRO A C 1
ATOM 1303 O O . PRO A 1 173 ? -6.643 -2.797 9.003 1.00 82.44 173 PRO A O 1
ATOM 1306 N N . ILE A 1 174 ? -8.765 -2.123 9.277 1.00 88.62 174 ILE A N 1
ATOM 1307 C CA . ILE A 1 174 ? -9.276 -2.887 8.132 1.00 88.62 174 ILE A CA 1
ATOM 1308 C C . ILE A 1 174 ? -8.610 -2.408 6.836 1.00 88.62 174 ILE A C 1
ATOM 1310 O O . ILE A 1 174 ? -8.177 -3.233 6.030 1.00 88.62 174 ILE A O 1
ATOM 1314 N N . TYR A 1 175 ? -8.468 -1.091 6.658 1.00 90.25 175 TYR A N 1
ATOM 1315 C CA . TYR A 1 175 ? -7.749 -0.516 5.523 1.00 90.25 175 TYR A CA 1
ATOM 1316 C C . TYR A 1 175 ? -6.291 -0.950 5.501 1.00 90.25 175 TYR A C 1
ATOM 1318 O O . TYR A 1 175 ? -5.823 -1.404 4.462 1.00 90.25 175 TYR A O 1
ATOM 1326 N N . TYR A 1 176 ? -5.594 -0.885 6.636 1.00 84.25 176 TYR A N 1
ATOM 1327 C CA . TYR A 1 176 ? -4.200 -1.300 6.730 1.00 84.25 176 TYR A CA 1
ATOM 1328 C C . TYR A 1 176 ? -4.005 -2.757 6.287 1.00 84.25 176 TYR A C 1
ATOM 1330 O O . TYR A 1 176 ? -3.132 -3.034 5.462 1.00 84.25 176 TYR A O 1
ATOM 1338 N N . VAL A 1 177 ? -4.848 -3.678 6.770 1.00 86.44 177 VAL A N 1
ATOM 1339 C CA . VAL A 1 177 ? -4.774 -5.103 6.409 1.00 86.44 177 VAL A CA 1
ATOM 1340 C C . VAL A 1 177 ? -5.052 -5.312 4.925 1.00 86.44 177 VAL A C 1
ATOM 1342 O O . VAL A 1 177 ? -4.248 -5.943 4.236 1.00 86.44 177 VAL A O 1
ATOM 1345 N N . LEU A 1 178 ? -6.173 -4.789 4.419 1.00 90.81 178 LEU A N 1
ATOM 1346 C CA . LEU A 1 178 ? -6.591 -5.018 3.034 1.00 90.81 178 LEU A CA 1
ATOM 1347 C C . LEU A 1 178 ? -5.635 -4.357 2.040 1.00 90.81 178 LEU A C 1
ATOM 1349 O O . LEU A 1 178 ? -5.221 -4.996 1.075 1.00 90.81 178 LEU A O 1
ATOM 1353 N N . PHE A 1 179 ? -5.230 -3.112 2.299 1.00 89.94 179 PHE A N 1
ATOM 1354 C CA . PHE A 1 179 ? -4.279 -2.383 1.463 1.00 89.94 179 PHE A CA 1
ATOM 1355 C C . PHE A 1 179 ? -2.940 -3.113 1.404 1.00 89.94 179 PHE A C 1
ATOM 1357 O O . PHE A 1 179 ? -2.452 -3.416 0.319 1.00 89.94 179 PHE A O 1
ATOM 1364 N N . THR A 1 180 ? -2.375 -3.462 2.561 1.00 83.81 180 THR A N 1
ATOM 1365 C CA . THR A 1 180 ? -1.068 -4.125 2.609 1.00 83.81 180 THR A CA 1
ATOM 1366 C C . THR A 1 180 ? -1.118 -5.506 1.961 1.00 83.81 180 THR A C 1
ATOM 1368 O O . THR A 1 180 ? -0.210 -5.850 1.212 1.00 83.81 180 THR A O 1
ATOM 1371 N N . SER A 1 181 ? -2.196 -6.273 2.159 1.00 87.50 181 SER A N 1
ATOM 1372 C CA . SER A 1 181 ? -2.361 -7.594 1.528 1.00 87.50 181 SER A CA 1
ATOM 1373 C C . SER A 1 181 ? -2.394 -7.500 0.002 1.00 87.50 181 SER A C 1
ATOM 1375 O O . SER A 1 181 ? -1.729 -8.276 -0.688 1.00 87.50 181 SER A O 1
ATOM 1377 N N . VAL A 1 182 ? -3.139 -6.528 -0.537 1.00 90.56 182 VAL A N 1
ATOM 1378 C CA . VAL A 1 182 ? -3.201 -6.275 -1.982 1.00 90.56 182 VAL A CA 1
ATOM 1379 C C . VAL A 1 182 ? -1.838 -5.840 -2.516 1.00 90.56 182 VAL A C 1
ATOM 1381 O O . VAL A 1 182 ? -1.392 -6.363 -3.536 1.00 90.56 182 VAL A O 1
ATOM 1384 N N . VAL A 1 183 ? -1.162 -4.913 -1.832 1.00 87.06 183 VAL A N 1
ATOM 1385 C CA . VAL A 1 183 ? 0.149 -4.403 -2.254 1.00 87.06 183 VAL A CA 1
ATOM 1386 C C . VAL A 1 183 ? 1.198 -5.512 -2.243 1.00 87.06 183 VAL A C 1
ATOM 1388 O O . VAL A 1 183 ? 1.908 -5.660 -3.232 1.00 87.06 183 VAL A O 1
ATOM 1391 N N . LEU A 1 184 ? 1.260 -6.332 -1.189 1.00 83.06 184 LEU A N 1
ATOM 1392 C CA . LEU A 1 184 ? 2.169 -7.481 -1.127 1.00 83.06 184 LEU A CA 1
ATOM 1393 C C . LEU A 1 184 ? 1.875 -8.481 -2.248 1.00 83.06 184 LEU A C 1
ATOM 1395 O O . LEU A 1 184 ? 2.790 -8.889 -2.955 1.00 83.06 184 LEU A O 1
ATOM 1399 N N . SER A 1 185 ? 0.600 -8.815 -2.473 1.00 86.25 185 SER A N 1
ATOM 1400 C CA . SER A 1 185 ? 0.205 -9.715 -3.568 1.00 86.25 185 SER A CA 1
ATOM 1401 C C . SER A 1 185 ? 0.624 -9.160 -4.933 1.00 86.25 185 SER A C 1
ATOM 1403 O O . SER A 1 185 ? 1.159 -9.888 -5.765 1.00 86.25 185 SER A O 1
ATOM 1405 N N . THR A 1 186 ? 0.427 -7.857 -5.145 1.00 87.94 186 THR A N 1
ATOM 1406 C CA . THR A 1 186 ? 0.818 -7.167 -6.378 1.00 87.94 186 THR A CA 1
ATOM 1407 C C . THR A 1 186 ? 2.328 -7.211 -6.573 1.00 87.94 186 THR A C 1
ATOM 1409 O O . THR A 1 186 ? 2.774 -7.568 -7.656 1.00 87.94 186 THR A O 1
ATOM 1412 N N . SER A 1 187 ? 3.114 -6.890 -5.540 1.00 81.94 187 SER A N 1
ATOM 1413 C CA . SER A 1 187 ? 4.580 -6.922 -5.598 1.00 81.94 187 SER A CA 1
ATOM 1414 C C . SER A 1 187 ? 5.104 -8.321 -5.914 1.00 81.94 187 SER A C 1
ATOM 1416 O O . SER A 1 187 ? 5.903 -8.472 -6.837 1.00 81.94 187 SER A O 1
ATOM 1418 N N . ILE A 1 188 ? 4.585 -9.348 -5.235 1.00 80.19 188 ILE A N 1
ATOM 1419 C CA . ILE A 1 188 ? 4.982 -10.744 -5.454 1.00 80.19 188 ILE A CA 1
ATOM 1420 C C . ILE A 1 188 ? 4.717 -11.160 -6.908 1.00 80.19 188 ILE A C 1
ATOM 1422 O O . ILE A 1 188 ? 5.582 -11.763 -7.547 1.00 80.19 188 ILE A O 1
ATOM 1426 N N . ILE A 1 189 ? 3.546 -10.809 -7.452 1.00 85.31 189 ILE A N 1
ATOM 1427 C CA . ILE A 1 189 ? 3.171 -11.136 -8.834 1.00 85.31 189 ILE A CA 1
ATOM 1428 C C . ILE A 1 189 ? 4.007 -10.344 -9.841 1.00 85.31 189 ILE A C 1
ATOM 1430 O O . ILE A 1 189 ? 4.514 -10.927 -10.799 1.00 85.31 189 ILE A O 1
ATOM 1434 N N . LEU A 1 190 ? 4.163 -9.037 -9.622 1.00 83.75 190 LEU A N 1
ATOM 1435 C CA . LEU A 1 190 ? 4.825 -8.114 -10.542 1.00 83.75 190 LEU A CA 1
ATOM 1436 C C . LEU A 1 190 ? 6.333 -8.363 -10.629 1.00 83.75 190 LEU A C 1
ATOM 1438 O O . LEU A 1 190 ? 6.883 -8.426 -11.723 1.00 83.75 190 LEU A O 1
ATOM 1442 N N . PHE A 1 191 ? 7.014 -8.528 -9.495 1.00 78.12 191 PHE A N 1
ATOM 1443 C CA . PHE A 1 191 ? 8.465 -8.743 -9.465 1.00 78.12 191 PHE A CA 1
ATOM 1444 C C . PHE A 1 191 ? 8.845 -10.223 -9.542 1.00 78.12 191 PHE A C 1
ATOM 1446 O O . PHE A 1 191 ? 10.010 -10.551 -9.759 1.00 78.12 191 PHE A O 1
ATOM 1453 N N . GLN A 1 192 ? 7.860 -11.120 -9.467 1.00 74.00 192 GLN A N 1
ATOM 1454 C CA . GLN A 1 192 ? 8.048 -12.567 -9.430 1.00 74.00 192 GLN A CA 1
ATOM 1455 C C . GLN A 1 192 ? 8.956 -13.042 -8.292 1.00 74.00 192 GLN A C 1
ATOM 1457 O O . GLN A 1 192 ? 9.736 -13.985 -8.450 1.00 74.00 192 GLN A O 1
ATOM 1462 N N . GLU A 1 193 ? 8.826 -12.413 -7.129 1.00 67.75 193 GLU A N 1
ATOM 1463 C CA . GLU A 1 193 ? 9.708 -12.611 -5.973 1.00 67.75 193 GLU A CA 1
ATOM 1464 C C . GLU A 1 193 ? 9.698 -14.063 -5.465 1.00 67.75 193 GLU A C 1
ATOM 1466 O O . GLU A 1 193 ? 10.699 -14.577 -4.969 1.00 67.75 193 GLU A O 1
ATOM 1471 N N . TRP A 1 194 ? 8.590 -14.778 -5.677 1.00 67.06 194 TRP A N 1
ATOM 1472 C CA . TRP A 1 194 ? 8.442 -16.204 -5.373 1.00 67.06 194 TRP A CA 1
ATOM 1473 C C . TRP A 1 194 ? 9.436 -17.131 -6.085 1.00 67.06 194 TRP A C 1
ATOM 1475 O O . TRP A 1 194 ? 9.642 -18.245 -5.616 1.00 67.06 194 TRP A O 1
ATOM 1485 N N . ARG A 1 195 ? 10.079 -16.710 -7.184 1.00 64.44 195 ARG A N 1
ATOM 1486 C CA . ARG A 1 195 ? 11.066 -17.554 -7.883 1.00 64.44 195 ARG A CA 1
ATOM 1487 C C . ARG A 1 195 ? 12.400 -17.671 -7.136 1.00 64.44 195 ARG A C 1
ATOM 1489 O O . ARG A 1 195 ? 13.151 -18.594 -7.429 1.00 64.44 195 ARG A O 1
ATOM 1496 N N . GLY A 1 196 ? 12.693 -16.755 -6.208 1.00 61.44 196 GLY A N 1
ATOM 1497 C CA . GLY A 1 196 ? 13.952 -16.725 -5.452 1.00 61.44 196 GLY A CA 1
ATOM 1498 C C . GLY A 1 196 ? 13.813 -16.964 -3.947 1.00 61.44 196 GLY A C 1
ATOM 1499 O O . GLY A 1 196 ? 14.830 -17.074 -3.271 1.00 61.44 196 GLY A O 1
ATOM 1500 N N . MET A 1 197 ? 12.588 -17.037 -3.414 1.00 64.94 197 MET A N 1
ATOM 1501 C CA . MET A 1 197 ? 12.355 -17.172 -1.972 1.00 64.94 197 MET A CA 1
ATOM 1502 C C . MET A 1 197 ? 12.313 -18.627 -1.506 1.00 64.94 197 MET A C 1
ATOM 1504 O O . MET A 1 197 ? 11.656 -19.477 -2.111 1.00 64.94 197 MET A O 1
ATOM 1508 N N . SER A 1 198 ? 12.946 -18.892 -0.361 1.00 78.00 198 SER A N 1
ATOM 1509 C CA . SER A 1 198 ? 12.747 -20.137 0.377 1.00 78.00 198 SER A CA 1
ATOM 1510 C C . SER A 1 198 ? 11.327 -20.192 0.948 1.00 78.00 198 SER A C 1
ATOM 1512 O O . SER A 1 198 ? 10.747 -19.169 1.314 1.00 78.00 198 SER A O 1
ATOM 1514 N N . ALA A 1 199 ? 10.768 -21.396 1.104 1.00 78.88 199 ALA A N 1
ATOM 1515 C CA . ALA A 1 199 ? 9.474 -21.583 1.768 1.00 78.88 199 ALA A CA 1
ATOM 1516 C C . ALA A 1 199 ? 9.457 -20.990 3.191 1.00 78.88 199 ALA A C 1
ATOM 1518 O O . ALA A 1 199 ? 8.422 -20.511 3.653 1.00 78.88 199 ALA A O 1
ATOM 1519 N N . VAL A 1 200 ? 10.613 -20.982 3.865 1.00 81.12 200 VAL A N 1
ATOM 1520 C CA . VAL A 1 200 ? 10.783 -20.382 5.195 1.00 81.12 200 VAL A CA 1
ATOM 1521 C C . VAL A 1 200 ? 10.607 -18.867 5.145 1.00 81.12 200 VAL A C 1
ATOM 1523 O O . VAL A 1 200 ? 9.923 -18.322 6.010 1.00 81.12 200 VAL A O 1
ATOM 1526 N N . ASP A 1 201 ? 11.149 -18.198 4.126 1.00 77.88 201 ASP A N 1
ATOM 1527 C CA . ASP A 1 201 ? 11.026 -16.745 3.979 1.00 77.88 201 ASP A CA 1
ATOM 1528 C C . ASP A 1 201 ? 9.566 -16.372 3.751 1.00 77.88 201 ASP A C 1
ATOM 1530 O O . ASP A 1 201 ? 9.036 -15.544 4.476 1.00 77.88 201 ASP A O 1
ATOM 1534 N N . ILE A 1 202 ? 8.862 -17.090 2.868 1.00 79.69 202 ILE A N 1
ATOM 1535 C CA . ILE A 1 202 ? 7.432 -16.862 2.596 1.00 79.69 202 ILE A CA 1
ATOM 1536 C C . ILE A 1 202 ? 6.595 -16.993 3.877 1.00 79.69 202 ILE A C 1
ATOM 1538 O O . ILE A 1 202 ? 5.788 -16.115 4.194 1.00 79.69 202 ILE A O 1
ATOM 1542 N N . ILE A 1 203 ? 6.783 -18.077 4.637 1.00 83.81 203 ILE A N 1
ATOM 1543 C CA . ILE A 1 203 ? 6.051 -18.303 5.893 1.00 83.81 203 ILE A CA 1
ATOM 1544 C C . ILE A 1 203 ? 6.410 -17.223 6.924 1.00 83.81 203 ILE A C 1
ATOM 1546 O O . ILE A 1 203 ? 5.540 -16.735 7.652 1.00 83.81 203 ILE A O 1
ATOM 1550 N N . THR A 1 204 ? 7.675 -16.806 6.974 1.00 83.50 204 THR A N 1
ATOM 1551 C CA . THR A 1 204 ? 8.145 -15.780 7.910 1.00 83.50 204 THR A CA 1
ATOM 1552 C C . THR A 1 204 ? 7.608 -14.398 7.543 1.00 83.50 204 THR A C 1
ATOM 1554 O O . THR A 1 204 ? 7.121 -13.693 8.421 1.00 83.50 204 THR A O 1
ATOM 1557 N N . THR A 1 205 ? 7.571 -14.023 6.263 1.00 79.81 205 THR A N 1
ATOM 1558 C CA . THR A 1 205 ? 6.967 -12.767 5.799 1.00 79.81 205 THR A CA 1
ATOM 1559 C C . THR A 1 205 ? 5.465 -12.737 6.086 1.00 79.81 205 THR A C 1
ATOM 1561 O O . THR A 1 205 ? 4.954 -11.734 6.586 1.00 79.81 205 THR A O 1
ATOM 1564 N N . LEU A 1 206 ? 4.746 -13.840 5.835 1.00 84.31 206 LEU A N 1
ATOM 1565 C CA . LEU A 1 206 ? 3.310 -13.940 6.124 1.00 84.31 206 LEU A CA 1
ATOM 1566 C C . LEU A 1 206 ? 3.019 -13.872 7.629 1.00 84.31 206 LEU A C 1
ATOM 1568 O O . LEU A 1 206 ? 2.101 -13.169 8.050 1.00 84.31 206 LEU A O 1
ATOM 1572 N N . SER A 1 207 ? 3.807 -14.569 8.450 1.00 85.56 207 SER A N 1
ATOM 1573 C CA . SER A 1 207 ? 3.657 -14.518 9.909 1.00 85.56 207 SER A CA 1
ATOM 1574 C C . SER A 1 207 ? 4.029 -13.146 10.477 1.00 85.56 207 SER A C 1
ATOM 1576 O O . SER A 1 207 ? 3.294 -12.625 11.313 1.00 85.56 207 SER A O 1
ATOM 1578 N N . ALA A 1 208 ? 5.086 -12.505 9.972 1.00 85.38 208 ALA A N 1
ATOM 1579 C CA . ALA A 1 208 ? 5.450 -11.138 10.329 1.00 85.38 208 ALA A CA 1
ATOM 1580 C C . ALA A 1 208 ? 4.329 -10.152 9.977 1.00 85.38 208 ALA A C 1
ATOM 1582 O O . ALA A 1 208 ? 3.951 -9.331 10.812 1.00 85.38 208 ALA A O 1
ATOM 1583 N N . PHE A 1 209 ? 3.732 -10.280 8.787 1.00 85.62 209 PHE A N 1
ATOM 1584 C CA . PHE A 1 209 ? 2.571 -9.483 8.400 1.00 85.62 209 PHE A CA 1
ATOM 1585 C C . PHE A 1 209 ? 1.405 -9.677 9.378 1.00 85.62 209 PHE A C 1
ATOM 1587 O O . PHE A 1 209 ? 0.885 -8.693 9.900 1.00 85.62 209 PHE A O 1
ATOM 1594 N N . LEU A 1 210 ? 1.047 -10.922 9.713 1.00 86.88 210 LEU A N 1
ATOM 1595 C CA . LEU A 1 210 ? -0.005 -11.215 10.695 1.00 86.88 210 LEU A CA 1
ATOM 1596 C C . LEU A 1 210 ? 0.286 -10.600 12.072 1.00 86.88 210 LEU A C 1
ATOM 1598 O O . LEU A 1 210 ? -0.618 -10.045 12.694 1.00 86.88 210 LEU A O 1
ATOM 1602 N N . VAL A 1 211 ? 1.537 -10.641 12.534 1.00 87.25 211 VAL A N 1
ATOM 1603 C CA . VAL A 1 211 ? 1.952 -10.018 13.800 1.00 87.25 211 VAL A CA 1
ATOM 1604 C C . VAL A 1 211 ? 1.738 -8.500 13.769 1.00 87.25 211 VAL A C 1
ATOM 1606 O O . VAL A 1 211 ? 1.196 -7.946 14.727 1.00 87.25 211 VAL A O 1
ATOM 1609 N N . ILE A 1 212 ? 2.086 -7.825 12.665 1.00 85.38 212 ILE A N 1
ATOM 1610 C CA . ILE A 1 212 ? 1.833 -6.383 12.508 1.00 85.38 212 ILE A CA 1
ATOM 1611 C C . ILE A 1 212 ? 0.326 -6.103 12.479 1.00 85.38 212 ILE A C 1
ATOM 1613 O O . ILE A 1 212 ? -0.134 -5.170 13.134 1.00 85.38 212 ILE A O 1
ATOM 1617 N N . VAL A 1 213 ? -0.459 -6.925 11.776 1.00 84.19 213 VAL A N 1
ATOM 1618 C CA . VAL A 1 213 ? -1.924 -6.799 11.732 1.00 84.19 213 VAL A CA 1
ATOM 1619 C C . VAL A 1 213 ? -2.528 -6.875 13.133 1.00 84.19 213 VAL A C 1
ATOM 1621 O O . VAL A 1 213 ? -3.347 -6.026 13.491 1.00 84.19 213 VAL A O 1
ATOM 1624 N N . VAL A 1 214 ? -2.095 -7.842 13.945 1.00 86.00 214 VAL A N 1
ATOM 1625 C CA . VAL A 1 214 ? -2.529 -7.958 15.343 1.00 86.00 214 VAL A CA 1
ATOM 1626 C C . VAL A 1 214 ? -2.107 -6.723 16.139 1.00 86.00 214 VAL A C 1
ATOM 1628 O O . VAL A 1 214 ? -2.933 -6.164 16.857 1.00 86.00 214 VAL A O 1
ATOM 1631 N N . GLY A 1 215 ? -0.872 -6.241 15.976 1.00 84.75 215 GLY A N 1
ATOM 1632 C CA . GLY A 1 215 ? -0.388 -5.035 16.654 1.00 84.75 215 GLY A CA 1
ATOM 1633 C C . GLY A 1 215 ? -1.205 -3.778 16.323 1.00 84.75 215 GLY A C 1
ATOM 1634 O O . GLY A 1 215 ? -1.641 -3.066 17.230 1.00 84.75 215 GLY A O 1
ATOM 1635 N N . VAL A 1 216 ? -1.495 -3.541 15.040 1.00 82.50 216 VAL A N 1
ATOM 1636 C CA . VAL A 1 216 ? -2.313 -2.408 14.568 1.00 82.50 216 VAL A CA 1
ATOM 1637 C C . VAL A 1 216 ? -3.758 -2.533 15.052 1.00 82.50 216 VAL A C 1
ATOM 1639 O O . VAL A 1 216 ? -4.334 -1.556 15.535 1.00 82.50 216 VAL A O 1
ATOM 1642 N N . ALA A 1 217 ? -4.343 -3.732 14.990 1.00 81.56 217 ALA A N 1
ATOM 1643 C CA . ALA A 1 217 ? -5.676 -3.981 15.527 1.00 81.56 217 ALA A CA 1
ATOM 1644 C C . ALA A 1 217 ? -5.726 -3.709 17.039 1.00 81.56 217 ALA A C 1
ATOM 1646 O O . ALA A 1 217 ? -6.658 -3.057 17.507 1.00 81.56 217 ALA A O 1
ATOM 1647 N N . MET A 1 218 ? -4.706 -4.128 17.797 1.00 80.19 218 MET A N 1
ATOM 1648 C CA . MET A 1 218 ? -4.620 -3.859 19.235 1.00 80.19 218 MET A CA 1
ATOM 1649 C C . MET A 1 218 ? -4.511 -2.361 19.543 1.00 80.19 218 MET A C 1
ATOM 1651 O O . MET A 1 218 ? -5.145 -1.886 20.483 1.00 80.19 218 MET A O 1
ATOM 1655 N N . LEU A 1 219 ? -3.758 -1.603 18.743 1.00 78.00 219 LEU A N 1
ATOM 1656 C CA . LEU A 1 219 ? -3.606 -0.156 18.920 1.00 78.00 219 LEU A CA 1
ATOM 1657 C C . LEU A 1 219 ? -4.904 0.618 18.658 1.00 78.00 219 LEU A C 1
ATOM 1659 O O . LEU A 1 219 ? -5.196 1.573 19.373 1.00 78.00 219 LEU A O 1
ATOM 1663 N N . HIS A 1 220 ? -5.691 0.209 17.661 1.00 76.88 220 HIS A N 1
ATOM 1664 C CA . HIS A 1 220 ? -6.895 0.938 17.257 1.00 76.88 220 HIS A CA 1
ATOM 1665 C C . HIS A 1 220 ? -8.184 0.440 17.928 1.00 76.88 220 HIS A C 1
ATOM 1667 O O . HIS A 1 220 ? -8.966 1.272 18.381 1.00 76.88 220 HIS A O 1
ATOM 1673 N N . LEU A 1 221 ? -8.424 -0.875 18.057 1.00 75.62 221 LEU A N 1
ATOM 1674 C CA . LEU A 1 221 ? -9.662 -1.378 18.683 1.00 75.62 221 LEU A CA 1
ATOM 1675 C C . LEU A 1 221 ? -9.721 -1.086 20.185 1.00 75.62 221 LEU A C 1
ATOM 1677 O O . LEU A 1 221 ? -10.801 -0.867 20.728 1.00 75.62 221 LEU A O 1
ATOM 1681 N N . PHE A 1 222 ? -8.576 -1.079 20.869 1.00 71.25 222 PHE A N 1
ATOM 1682 C CA . PHE A 1 222 ? -8.533 -0.869 22.318 1.00 71.25 222 PHE A CA 1
ATOM 1683 C C . PHE A 1 222 ? -8.312 0.592 22.716 1.00 71.25 222 PHE A C 1
ATOM 1685 O O . PHE A 1 222 ? -8.254 0.880 23.912 1.00 71.25 222 PHE A O 1
ATOM 1692 N N . LYS A 1 223 ? -8.256 1.515 21.744 1.00 65.12 223 LYS A N 1
ATOM 1693 C CA . LYS A 1 223 ? -8.201 2.957 22.009 1.00 65.12 223 LYS A CA 1
ATOM 1694 C C . LYS A 1 223 ? -9.466 3.446 22.737 1.00 65.12 223 LYS A C 1
ATOM 1696 O O . LYS A 1 223 ? -9.362 4.204 23.690 1.00 65.12 223 LYS A O 1
ATOM 1701 N N . ASP A 1 224 ? -10.649 2.924 22.401 1.00 54.59 224 ASP A N 1
ATOM 1702 C CA . ASP A 1 224 ? -11.917 3.319 23.052 1.00 54.59 224 ASP A CA 1
ATOM 1703 C C . ASP A 1 224 ? -12.155 2.685 24.431 1.00 54.59 224 ASP A C 1
ATOM 1705 O O . ASP A 1 224 ? -12.851 3.263 25.272 1.00 54.59 224 ASP A O 1
ATOM 1709 N N . LEU A 1 225 ? -11.546 1.526 24.722 1.00 55.81 225 LEU A N 1
ATOM 1710 C CA . LEU A 1 225 ? -11.603 0.926 26.066 1.00 55.81 225 LEU A CA 1
ATOM 1711 C C . LEU A 1 225 ? -10.972 1.847 27.132 1.00 55.81 225 LEU A C 1
ATOM 1713 O O . LEU A 1 225 ? -11.182 1.642 28.326 1.00 55.81 225 LEU A O 1
ATOM 1717 N N . GLN A 1 226 ? -10.231 2.875 26.702 1.00 50.16 226 GLN A N 1
ATOM 1718 C CA . GLN A 1 226 ? -9.605 3.888 27.546 1.00 50.16 226 GLN A CA 1
ATOM 1719 C C . GLN A 1 226 ? -10.596 4.930 28.098 1.00 50.16 226 GLN A C 1
ATOM 1721 O O . GLN A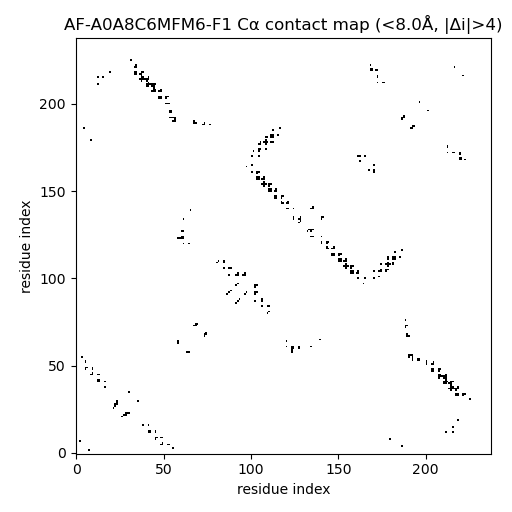 1 226 ? -10.323 5.501 29.150 1.00 50.16 226 GLN A O 1
ATOM 1726 N N . VAL A 1 227 ? -11.762 5.154 27.472 1.00 50.97 227 VAL A N 1
ATOM 1727 C CA . VAL A 1 227 ? -12.718 6.197 27.921 1.00 50.97 227 VAL A CA 1
ATOM 1728 C C . VAL A 1 227 ? -13.591 5.725 29.094 1.00 50.97 227 VAL A C 1
ATOM 1730 O O . VAL A 1 227 ? -14.194 6.534 29.796 1.00 50.97 227 VAL A O 1
ATOM 1733 N N . ARG A 1 228 ? -13.659 4.414 29.356 1.00 36.38 228 ARG A N 1
ATOM 1734 C CA . ARG A 1 228 ? -14.596 3.827 30.328 1.00 36.38 228 ARG A CA 1
ATOM 1735 C C . ARG A 1 228 ? -13.916 3.263 31.581 1.00 36.38 228 ARG A C 1
ATOM 1737 O O . ARG A 1 228 ? -14.372 2.256 32.114 1.00 36.38 228 ARG A O 1
ATOM 1744 N N . VAL A 1 229 ? -12.858 3.905 32.085 1.00 44.59 229 VAL A N 1
ATOM 1745 C CA . VAL A 1 229 ? -12.474 3.705 33.495 1.00 44.59 229 VAL A CA 1
ATOM 1746 C C . VAL A 1 229 ? -13.516 4.447 34.339 1.00 44.59 229 VAL A C 1
ATOM 1748 O O . VAL A 1 229 ? -13.613 5.668 34.216 1.00 44.59 229 VAL A O 1
ATOM 1751 N N . PRO A 1 230 ? -14.343 3.765 35.154 1.00 41.66 230 PRO A N 1
ATOM 1752 C CA . PRO A 1 230 ? -15.370 4.440 35.929 1.00 41.66 230 PRO A CA 1
ATOM 1753 C C . PRO A 1 230 ? -14.695 5.391 36.916 1.00 41.66 230 PRO A C 1
ATOM 1755 O O . PRO A 1 230 ? -13.973 4.963 37.816 1.00 41.66 230 PRO A O 1
ATOM 1758 N N . SER A 1 231 ? -14.995 6.680 36.800 1.00 44.03 231 SER A N 1
ATOM 1759 C CA . SER A 1 231 ? -14.666 7.744 37.757 1.00 44.03 231 SER A CA 1
ATOM 1760 C C . SER A 1 231 ? -15.329 7.563 39.137 1.00 44.03 231 SER A C 1
ATOM 1762 O O . SER A 1 231 ? -15.420 8.506 39.915 1.00 44.03 231 SER A O 1
ATOM 1764 N N . ALA A 1 232 ? -15.779 6.350 39.472 1.00 44.84 232 ALA A N 1
ATOM 1765 C CA . ALA A 1 232 ? -16.425 6.007 40.734 1.00 44.84 232 ALA A CA 1
ATOM 1766 C C . ALA A 1 232 ? -15.438 5.580 41.838 1.00 44.84 232 ALA A C 1
ATOM 1768 O O . ALA A 1 232 ? -15.832 5.480 42.994 1.00 44.84 232 ALA A O 1
ATOM 1769 N N . VAL A 1 233 ? -14.157 5.343 41.524 1.00 48.59 233 VAL A N 1
ATOM 1770 C CA . VAL A 1 233 ? -13.164 4.902 42.531 1.00 48.59 233 VAL A CA 1
ATOM 1771 C C . VAL A 1 233 ? -12.384 6.077 43.144 1.00 48.59 233 VAL A C 1
ATOM 1773 O O . VAL A 1 233 ? -11.783 5.939 44.204 1.00 48.59 233 VAL A O 1
ATOM 1776 N N . MET A 1 234 ? -12.440 7.273 42.543 1.00 47.94 234 MET A N 1
ATOM 1777 C CA . MET A 1 234 ? -11.671 8.438 43.011 1.00 47.94 234 MET A CA 1
ATOM 1778 C C . MET A 1 234 ? -12.401 9.292 44.072 1.00 47.94 234 MET A C 1
ATOM 1780 O O . MET A 1 234 ? -11.831 10.252 44.579 1.00 47.94 234 MET A O 1
ATOM 1784 N N . SER A 1 235 ? -13.636 8.939 44.461 1.00 41.34 235 SER A N 1
ATOM 1785 C CA . SER A 1 235 ? -14.394 9.637 45.518 1.00 41.34 235 SER A CA 1
ATOM 1786 C C . SER A 1 235 ? -14.338 8.971 46.901 1.00 41.34 235 SER A C 1
ATOM 1788 O O . SER A 1 235 ? -14.972 9.472 47.823 1.00 41.34 235 SER A O 1
ATOM 1790 N N . LEU A 1 236 ? -13.607 7.861 47.063 1.00 45.69 236 LEU A N 1
ATOM 1791 C CA . LEU A 1 236 ? -13.509 7.107 48.329 1.00 45.69 236 LEU A CA 1
ATOM 1792 C C . LEU A 1 236 ? -12.147 7.226 49.035 1.00 45.69 236 LEU A C 1
ATOM 1794 O O . LEU A 1 236 ? -11.906 6.537 50.018 1.00 45.69 236 LEU A O 1
ATOM 1798 N N . SER A 1 237 ? -11.270 8.114 48.562 1.00 45.53 237 SER A N 1
ATOM 1799 C CA . SER A 1 237 ? -9.983 8.426 49.204 1.00 45.53 237 SER A CA 1
ATOM 1800 C C . SER A 1 237 ? -9.846 9.929 49.490 1.00 45.53 237 SER A C 1
ATOM 1802 O O . SER A 1 237 ? -8.802 10.526 49.216 1.00 45.53 237 SER A O 1
ATOM 1804 N N . ARG A 1 238 ? -10.918 10.551 49.995 1.00 40.94 238 ARG A N 1
ATOM 1805 C CA . ARG A 1 238 ? -10.805 11.781 50.790 1.00 40.94 238 ARG A CA 1
ATOM 1806 C C . ARG A 1 238 ? -10.748 11.418 52.262 1.00 40.94 238 ARG A C 1
ATOM 1808 O O . ARG A 1 238 ? -11.530 10.523 52.646 1.00 40.94 238 ARG A O 1
#

InterPro domains:
  IPR008521 Magnesium transporter NIPA [PF05653] (2-224)
  IPR008521 Magnesium transporter NIPA [PTHR12570] (2-227)
  IPR037185 Multidrug transporter EmrE superfamily [SSF103481] (3-52)